Protein AF-A0A2P8EBE3-F1 (afdb_monomer)

Radius of gyration: 26.56 Å; Cα contacts (8 Å, |Δi|>4): 430; chains: 1; bounding box: 45×47×98 Å

Foldseek 3Di:
DDDDPDDPCVVCVPVPDDDDDDDDDDDPDDPDDDQALVNQVVVVVVVDDQAFFDKDKPDADPPDPFEAAAQDWIAIAGPDLSNQPAQQSKDKDKDADVVFQKIKIKIKGWQDKWKDWPQGIDGDGSNLRHDDDDPPDDGPRIGHHNDFCPVPPFATKMKMKIKIWMKMWIDGHPDTDDIGTDDIDMHMDIHHYGYDYDDDDDDD

Secondary structure (DSSP, 8-state):
-PPP---HHHH-TTT------PPPP--SSPPP----HHHHHHHHHTT--PPPP-EEEES--TTSSS-EETTSEEEEEES-GGGGTTTTTEEEEEEEETTTTEEEEEEEEE--EEEEETTEEEEE-HHHHT----TTSPPSS-EE--S-STT-TT-EEEEEEEEEEEEEEEEETTEEEEEEEEEEEEEEEEEEE-EE---PPP--

pLDDT: mean 86.26, std 17.86, range [33.94, 98.56]

Mean predicted aligned error: 10.27 Å

Organism: NCBI:txid648780

Sequence (204 aa):
MEEFLGACQDWYPDACIPKWAGWYEETEGEPPVVIQPEELALAAQAQIKIPNPQVEQNPKLENTANTTLVNVDTGFWVTDPASVGGEDGVHEIRATIPETGVWVEIRAETDGLQIASQAGSTTCTPAEAVTAWSPGSDPACSVQFNRASTHLPGGYPVTVSSAWNTSWRGGVGDTETDSGTLDPITTETTLNIPVAEVQTLVTD

Nearest PDB structures (foldseek):
  6oh1-assembly1_A  TM=3.509E-01  e=1.829E+00  Streptococcus pneumoniae
  1m0t-assembly1_B  TM=2.786E-01  e=7.334E+00  Saccharomyces cerevisiae

Solvent-accessible surface area (backbone atoms only — not comparable to full-atom values): 11793 Å² total; per-residue (Å²): 138,85,79,87,90,75,58,68,64,80,81,40,64,85,78,65,70,88,80,76,95,70,92,71,82,88,68,98,59,83,77,78,87,79,74,51,39,69,60,50,42,57,58,49,55,76,66,65,80,70,51,55,47,45,70,50,67,39,60,54,48,83,100,48,98,56,28,31,46,46,75,36,69,33,12,38,20,40,76,48,42,67,31,31,25,34,63,82,8,49,46,75,50,76,50,70,42,81,94,75,32,29,28,28,40,37,43,32,40,32,74,13,39,36,42,37,38,94,64,48,69,36,70,26,41,14,48,47,25,54,47,71,86,53,94,96,57,83,59,45,52,44,45,48,34,83,59,51,26,85,92,32,98,62,21,47,61,32,40,32,35,27,54,28,51,31,31,38,39,19,18,50,67,96,41,79,75,52,71,51,74,54,80,67,48,75,31,59,34,76,48,58,41,32,28,42,74,86,81,84,85,87,79,133

Structure (mmCIF, N/CA/C/O backbone):
data_AF-A0A2P8EBE3-F1
#
_entry.id   AF-A0A2P8EBE3-F1
#
loop_
_atom_site.group_PDB
_atom_site.id
_atom_site.type_symbol
_atom_site.label_atom_id
_atom_site.label_alt_id
_atom_site.label_comp_id
_atom_site.label_asym_id
_atom_site.label_entity_id
_atom_site.label_seq_id
_atom_site.pdbx_PDB_ins_code
_atom_site.Cartn_x
_atom_site.Cartn_y
_atom_site.Cartn_z
_atom_site.occupancy
_atom_site.B_iso_or_equiv
_atom_site.auth_seq_id
_atom_site.auth_comp_id
_atom_site.auth_asym_id
_atom_site.auth_atom_id
_atom_site.pdbx_PDB_model_num
ATOM 1 N N . MET A 1 1 ? 16.292 -33.067 -30.566 1.00 36.59 1 MET A N 1
ATOM 2 C CA . MET A 1 1 ? 15.483 -33.281 -31.780 1.00 36.59 1 MET A CA 1
ATOM 3 C C . MET A 1 1 ? 14.361 -32.287 -31.646 1.00 36.59 1 MET A C 1
ATOM 5 O O . MET A 1 1 ? 13.446 -32.539 -30.878 1.00 36.59 1 MET A O 1
ATOM 9 N N . GLU A 1 2 ? 14.557 -31.099 -32.201 1.00 33.94 2 GLU A N 1
ATOM 10 C CA . GLU A 1 2 ? 13.572 -30.023 -32.117 1.00 33.94 2 GLU A CA 1
ATOM 11 C C . GLU A 1 2 ? 12.733 -30.059 -33.390 1.00 33.94 2 GLU A C 1
ATOM 13 O O . GLU A 1 2 ? 13.267 -30.229 -34.488 1.00 33.94 2 GLU A O 1
ATOM 18 N N . GLU A 1 3 ? 11.417 -30.016 -33.210 1.00 35.50 3 GLU A N 1
ATOM 19 C CA . GLU A 1 3 ? 10.420 -30.104 -34.269 1.00 35.50 3 GLU A CA 1
ATOM 20 C C . GLU A 1 3 ? 9.954 -28.687 -34.607 1.00 35.50 3 GLU A C 1
ATOM 22 O O . GLU A 1 3 ? 9.547 -27.925 -33.732 1.00 35.50 3 GLU A O 1
ATOM 27 N N . PHE A 1 4 ? 10.072 -28.321 -35.881 1.00 41.22 4 PHE A N 1
ATOM 28 C CA . PHE A 1 4 ? 9.662 -27.024 -36.403 1.00 41.22 4 PHE A CA 1
ATOM 29 C C . PHE A 1 4 ? 8.131 -26.908 -36.367 1.00 41.22 4 PHE A C 1
ATOM 31 O O . PHE A 1 4 ? 7.440 -27.703 -37.001 1.00 41.22 4 PHE A O 1
ATOM 38 N N . LEU A 1 5 ? 7.604 -25.921 -35.632 1.00 40.88 5 LEU A N 1
ATOM 39 C CA . LEU A 1 5 ? 6.162 -25.769 -35.383 1.00 40.88 5 LEU A CA 1
ATOM 40 C C . LEU A 1 5 ? 5.413 -24.897 -36.416 1.00 40.88 5 LEU A C 1
ATOM 42 O O . LEU A 1 5 ? 4.208 -24.707 -36.264 1.00 40.88 5 LEU A O 1
ATOM 46 N N . GLY A 1 6 ? 6.073 -24.429 -37.482 1.00 43.44 6 GLY A N 1
ATOM 47 C CA . GLY A 1 6 ? 5.439 -23.687 -38.586 1.00 43.44 6 GLY A CA 1
ATOM 48 C C . GLY A 1 6 ? 5.939 -22.248 -38.741 1.00 43.44 6 GLY A C 1
ATOM 49 O O . GLY A 1 6 ? 6.695 -21.743 -37.912 1.00 43.44 6 GLY A O 1
ATOM 50 N N . ALA A 1 7 ? 5.546 -21.594 -39.837 1.00 54.16 7 ALA A N 1
ATOM 51 C CA . ALA A 1 7 ? 5.911 -20.207 -40.117 1.00 54.16 7 ALA A CA 1
ATOM 52 C C . ALA A 1 7 ? 4.871 -19.240 -39.526 1.00 54.16 7 ALA A C 1
ATOM 54 O O . ALA A 1 7 ? 3.701 -19.578 -39.398 1.00 54.16 7 ALA A O 1
ATOM 55 N N . CYS A 1 8 ? 5.264 -17.995 -39.230 1.00 52.62 8 CYS A N 1
ATOM 56 C CA . CYS A 1 8 ? 4.363 -16.954 -38.699 1.00 52.62 8 CYS A CA 1
ATOM 57 C C . CYS A 1 8 ? 3.081 -16.766 -39.544 1.00 52.62 8 CYS A C 1
ATOM 59 O O . CYS A 1 8 ? 1.999 -16.495 -39.025 1.00 52.62 8 CYS A O 1
ATOM 61 N N . GLN A 1 9 ? 3.197 -17.011 -40.851 1.00 55.72 9 GLN A N 1
ATOM 62 C CA . GLN A 1 9 ? 2.102 -16.963 -41.814 1.00 55.72 9 GLN A CA 1
ATOM 63 C C . GLN A 1 9 ? 0.994 -17.999 -41.539 1.00 55.72 9 GLN A C 1
ATOM 65 O O . GLN A 1 9 ? -0.150 -17.774 -41.930 1.00 55.72 9 GLN A O 1
ATOM 70 N N . ASP A 1 10 ? 1.313 -19.089 -40.834 1.00 57.34 10 ASP A N 1
ATOM 71 C CA . ASP A 1 10 ? 0.366 -20.140 -40.451 1.00 57.34 10 ASP A CA 1
ATOM 72 C C . ASP A 1 10 ? -0.499 -19.737 -39.246 1.00 57.34 10 ASP A C 1
ATOM 74 O O . ASP A 1 10 ? -1.594 -20.273 -39.066 1.00 57.34 10 ASP A O 1
ATOM 78 N N . TRP A 1 11 ? -0.033 -18.795 -38.417 1.00 52.78 11 TRP A N 1
ATOM 79 C CA . TRP A 1 11 ? -0.720 -18.382 -37.185 1.00 52.78 11 TRP A CA 1
ATOM 80 C C . TRP A 1 11 ? -1.332 -16.981 -37.279 1.00 52.78 11 TRP A C 1
ATOM 82 O O . TRP A 1 11 ? -2.376 -16.741 -36.674 1.00 52.78 11 TRP A O 1
ATOM 92 N N . TYR A 1 12 ? -0.740 -16.079 -38.070 1.00 57.19 12 TYR A N 1
ATOM 93 C CA . TYR A 1 12 ? -1.181 -14.685 -38.192 1.00 57.19 12 TYR A CA 1
ATOM 94 C C . TYR A 1 12 ? -1.135 -14.193 -39.651 1.00 57.19 12 TYR A C 1
ATOM 96 O O . TYR A 1 12 ? -0.281 -13.379 -40.017 1.00 57.19 12 TYR A O 1
ATOM 104 N N . PRO A 1 13 ? -2.068 -14.651 -40.507 1.00 54.25 13 PRO A N 1
ATOM 105 C CA . PRO A 1 13 ? -2.016 -14.409 -41.952 1.00 54.25 13 PRO A CA 1
ATOM 106 C C . PRO A 1 13 ? -2.116 -12.924 -42.340 1.00 54.25 13 PRO A C 1
ATOM 108 O O . PRO A 1 13 ? -1.545 -12.522 -43.353 1.00 54.25 13 PRO A O 1
ATOM 111 N N . ASP A 1 14 ? -2.776 -12.099 -41.521 1.00 51.47 14 ASP A N 1
ATOM 112 C CA . ASP A 1 14 ? -3.068 -10.695 -41.844 1.00 51.47 14 ASP A CA 1
ATOM 113 C C . ASP A 1 14 ? -2.052 -9.695 -41.258 1.00 51.47 14 ASP A C 1
ATOM 115 O O . ASP A 1 14 ? -2.027 -8.529 -41.655 1.00 51.47 14 ASP A O 1
ATOM 119 N N . ALA A 1 15 ? -1.188 -10.139 -40.335 1.00 55.00 15 ALA A N 1
ATOM 120 C CA . ALA A 1 15 ? -0.110 -9.323 -39.764 1.00 55.00 15 ALA A CA 1
ATOM 121 C C . ALA A 1 15 ? 1.186 -9.400 -40.596 1.00 55.00 15 ALA A C 1
ATOM 123 O O . ALA A 1 15 ? 2.045 -8.522 -40.513 1.00 55.00 15 AL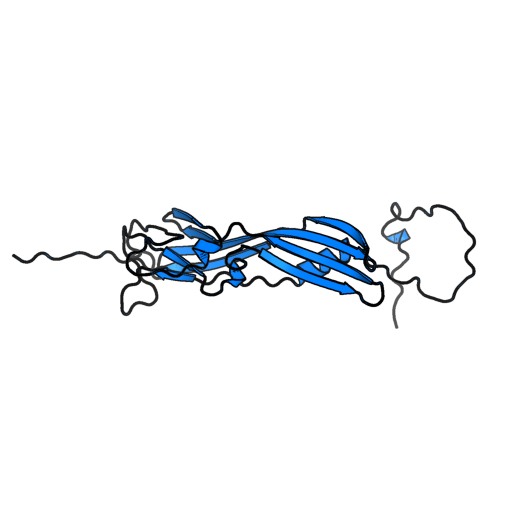A A O 1
ATOM 124 N N . CYS A 1 16 ? 1.315 -10.423 -41.445 1.00 55.31 16 CYS A N 1
ATOM 125 C CA . CYS A 1 16 ? 2.476 -10.655 -42.299 1.00 55.31 16 CYS A CA 1
ATOM 126 C C . CYS A 1 16 ? 2.288 -10.066 -43.706 1.00 55.31 16 CYS A C 1
ATOM 128 O O . CYS A 1 16 ? 2.278 -10.792 -44.699 1.00 55.31 16 CYS A O 1
ATOM 130 N N . ILE A 1 17 ? 2.163 -8.741 -43.821 1.00 50.03 17 ILE A N 1
ATOM 131 C CA . ILE A 1 17 ? 2.268 -8.068 -45.126 1.00 50.03 17 ILE A CA 1
ATOM 132 C C . ILE A 1 17 ? 3.727 -7.637 -45.336 1.00 50.03 17 ILE A C 1
ATOM 134 O O . ILE A 1 17 ? 4.198 -6.755 -44.612 1.00 50.03 17 ILE A O 1
ATOM 138 N N . PRO A 1 18 ? 4.453 -8.161 -46.342 1.00 43.47 18 PRO A N 1
ATOM 139 C CA . PRO A 1 18 ? 5.772 -7.643 -46.668 1.00 43.47 18 PRO A CA 1
ATOM 140 C C . PRO A 1 18 ? 5.606 -6.290 -47.369 1.00 43.47 18 PRO A C 1
ATOM 142 O O . PRO A 1 18 ? 5.146 -6.213 -48.511 1.00 43.47 18 PRO A O 1
ATOM 145 N N . LYS A 1 19 ? 5.978 -5.191 -46.705 1.00 38.34 19 LYS A N 1
ATOM 146 C CA . LYS A 1 19 ? 6.207 -3.925 -47.409 1.00 38.34 19 LYS A CA 1
ATOM 147 C C . LYS A 1 19 ? 7.634 -3.918 -47.964 1.00 38.34 19 LYS A C 1
ATOM 149 O O . LYS A 1 19 ? 8.582 -3.967 -47.198 1.00 38.34 19 LYS A O 1
ATOM 154 N N . TRP A 1 20 ? 7.683 -3.805 -49.297 1.00 38.88 20 TRP A N 1
ATOM 155 C CA . TRP A 1 20 ? 8.790 -3.567 -50.239 1.00 38.88 20 TRP A CA 1
ATOM 156 C C . TRP A 1 20 ? 9.957 -4.578 -50.269 1.00 38.88 20 TRP A C 1
ATOM 158 O O . TRP A 1 20 ? 10.736 -4.725 -49.338 1.00 38.88 20 TRP A O 1
ATOM 168 N N . ALA A 1 21 ? 10.103 -5.239 -51.425 1.00 44.84 21 ALA A N 1
ATOM 169 C CA . ALA A 1 21 ? 11.245 -6.076 -51.774 1.00 44.84 21 ALA A CA 1
ATOM 170 C C . ALA A 1 21 ? 12.482 -5.203 -52.055 1.00 44.84 21 ALA A C 1
ATOM 172 O O . ALA A 1 21 ? 12.665 -4.699 -53.165 1.00 44.84 21 ALA A O 1
ATOM 173 N N . GLY A 1 22 ? 13.318 -5.014 -51.038 1.00 38.38 22 GLY A N 1
ATOM 174 C CA . GLY A 1 22 ? 14.737 -4.719 -51.204 1.00 38.38 22 GLY A CA 1
ATOM 175 C C . GLY A 1 22 ? 15.514 -6.034 -51.191 1.00 38.38 22 GLY A C 1
ATOM 176 O O . GLY A 1 22 ? 15.299 -6.862 -50.312 1.00 38.38 22 GLY A O 1
ATOM 177 N N . TRP A 1 23 ? 16.379 -6.253 -52.179 1.00 36.34 23 TRP A N 1
ATOM 178 C CA . TRP A 1 23 ? 17.281 -7.405 -52.207 1.00 36.34 23 TRP A CA 1
ATOM 179 C C . TRP A 1 23 ? 18.199 -7.353 -50.979 1.00 36.34 23 TRP A C 1
ATOM 181 O O . TRP A 1 23 ? 18.976 -6.407 -50.855 1.00 36.34 23 TRP A O 1
ATOM 191 N N . TYR A 1 24 ? 18.110 -8.337 -50.084 1.00 44.81 24 TYR A N 1
ATOM 192 C CA . TYR A 1 24 ? 19.121 -8.563 -49.055 1.00 44.81 24 TYR A CA 1
ATOM 193 C C . TYR A 1 24 ? 20.014 -9.723 -49.505 1.00 44.81 24 TYR A C 1
ATOM 195 O O . TYR A 1 24 ? 19.520 -10.750 -49.971 1.00 44.81 24 TYR A O 1
ATOM 203 N N . GLU A 1 25 ? 21.331 -9.530 -49.432 1.00 44.66 25 GLU A N 1
ATOM 204 C CA . GLU A 1 25 ? 22.280 -10.640 -49.469 1.00 44.66 25 GLU A CA 1
ATOM 205 C C . GLU A 1 25 ? 21.978 -11.559 -48.281 1.00 44.66 25 GLU A C 1
ATOM 207 O O . GLU A 1 25 ? 21.734 -11.093 -47.169 1.00 44.66 25 GLU A O 1
ATOM 212 N N . GLU A 1 26 ? 21.949 -12.860 -48.545 1.00 44.00 26 GLU A N 1
ATOM 213 C CA . GLU A 1 26 ? 21.687 -13.926 -47.583 1.00 44.00 26 GLU A CA 1
ATOM 214 C C . GLU A 1 26 ? 22.811 -13.948 -46.531 1.00 44.00 26 GLU A C 1
ATOM 216 O O . GLU A 1 26 ? 23.832 -14.613 -46.682 1.00 44.00 26 GLU A O 1
ATOM 221 N N . THR A 1 27 ? 22.670 -13.147 -45.475 1.00 48.69 27 THR A N 1
ATOM 222 C CA . THR A 1 27 ? 23.509 -13.258 -44.282 1.00 48.69 27 THR A CA 1
ATOM 223 C C . THR A 1 27 ? 22.998 -14.437 -43.461 1.00 48.69 27 THR A C 1
ATOM 225 O O . THR A 1 27 ? 21.871 -14.387 -42.972 1.00 48.69 27 THR A O 1
ATOM 228 N N . GLU A 1 28 ? 23.812 -15.487 -43.318 1.00 54.38 28 GLU A N 1
ATOM 229 C CA . GLU A 1 28 ? 23.590 -16.633 -42.419 1.00 54.38 28 GLU A CA 1
ATOM 230 C C . GLU A 1 28 ? 23.505 -16.184 -40.946 1.00 54.38 28 GLU A C 1
ATOM 232 O O . GLU A 1 28 ? 24.455 -16.303 -40.171 1.00 54.38 28 GLU A O 1
ATOM 237 N N . GLY A 1 29 ? 22.361 -15.648 -40.539 1.00 55.88 29 GLY A N 1
ATOM 238 C CA . GLY A 1 29 ? 22.070 -15.320 -39.152 1.00 55.88 29 GLY A CA 1
ATOM 239 C C . GLY A 1 29 ? 20.569 -15.238 -38.935 1.00 55.88 29 GLY A C 1
ATOM 240 O O . GLY A 1 29 ? 19.859 -14.620 -39.726 1.00 55.88 29 GLY A O 1
ATOM 241 N N . GLU A 1 30 ? 20.087 -15.864 -37.862 1.00 54.03 30 GLU A N 1
ATOM 242 C CA . GLU A 1 30 ? 18.754 -15.590 -37.321 1.00 54.03 30 GLU A CA 1
ATOM 243 C C . GLU A 1 30 ? 18.620 -14.062 -37.153 1.00 54.03 30 GLU A C 1
ATOM 245 O O . GLU A 1 30 ?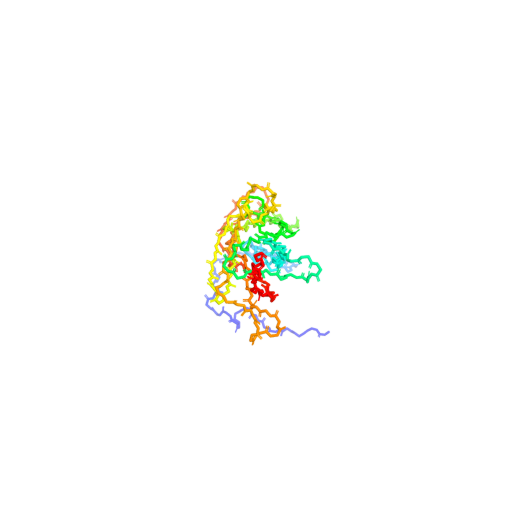 19.527 -13.449 -36.572 1.00 54.03 30 GLU A O 1
ATOM 250 N N . PRO A 1 31 ? 17.565 -13.411 -37.681 1.00 57.16 31 PRO A N 1
ATOM 251 C CA . PRO A 1 31 ? 17.377 -11.985 -37.453 1.00 57.16 31 PRO A CA 1
ATOM 252 C C . PRO A 1 31 ? 17.358 -11.724 -35.938 1.00 57.16 31 PRO A C 1
ATOM 254 O O . PRO A 1 31 ? 16.743 -12.495 -35.197 1.00 57.16 31 PRO A O 1
ATOM 257 N N . PRO A 1 32 ? 18.035 -10.671 -35.447 1.00 61.88 32 PRO A N 1
ATOM 258 C CA . PRO A 1 32 ? 18.076 -10.402 -34.019 1.00 61.88 32 PRO A CA 1
ATOM 259 C C . PRO A 1 32 ? 16.652 -10.189 -33.496 1.00 61.88 32 PRO A C 1
ATOM 261 O O . PRO A 1 32 ? 15.880 -9.424 -34.075 1.00 61.88 32 PRO A O 1
ATOM 264 N N . VAL A 1 33 ? 16.309 -10.858 -32.393 1.00 66.50 33 VAL A N 1
ATOM 265 C CA . VAL A 1 33 ? 15.048 -10.613 -31.688 1.00 66.50 33 VAL A CA 1
ATOM 266 C C . VAL A 1 33 ? 15.103 -9.196 -31.120 1.00 66.50 33 VAL A C 1
ATOM 268 O O . VAL A 1 33 ? 15.916 -8.897 -30.246 1.00 66.50 33 VAL A O 1
ATOM 271 N N . VAL A 1 34 ? 14.257 -8.310 -31.642 1.00 77.44 34 VAL A N 1
ATOM 272 C CA . VAL A 1 34 ? 14.117 -6.934 -31.157 1.00 77.44 34 VAL A CA 1
ATOM 273 C C . VAL A 1 34 ? 12.932 -6.895 -30.205 1.00 77.44 34 VAL A C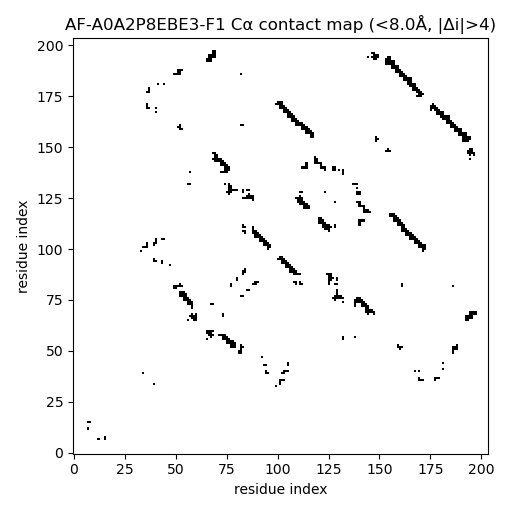 1
ATOM 275 O O . VAL A 1 34 ? 11.793 -6.991 -30.649 1.00 77.44 34 VAL A O 1
ATOM 278 N N . ILE A 1 35 ? 13.213 -6.759 -28.910 1.00 88.19 35 ILE A N 1
ATOM 279 C CA . ILE A 1 35 ? 12.188 -6.539 -27.885 1.00 88.19 35 ILE A CA 1
ATOM 280 C C . ILE A 1 35 ? 11.823 -5.056 -27.901 1.00 88.19 35 ILE A C 1
ATOM 282 O O . ILE A 1 35 ? 12.700 -4.204 -27.734 1.00 88.19 35 ILE A O 1
ATOM 286 N N . GLN A 1 36 ? 10.549 -4.742 -28.112 1.00 92.00 36 GLN A N 1
ATOM 287 C CA . GLN A 1 36 ? 10.069 -3.362 -28.041 1.00 92.00 36 GLN A CA 1
ATOM 288 C C . GLN A 1 36 ? 10.031 -2.880 -26.581 1.00 92.00 36 GLN A C 1
ATOM 290 O O . GLN A 1 36 ? 9.824 -3.692 -25.674 1.00 92.00 36 GLN A O 1
ATOM 295 N N . PRO A 1 37 ? 10.183 -1.569 -26.314 1.00 94.50 37 PRO A N 1
ATOM 296 C CA . PRO A 1 37 ? 10.043 -1.028 -24.964 1.00 94.50 37 PRO A CA 1
ATOM 297 C C . PRO A 1 37 ? 8.737 -1.453 -24.271 1.00 94.50 37 PRO A C 1
ATOM 299 O O . PRO A 1 37 ? 8.780 -1.858 -23.116 1.00 94.50 37 PRO A O 1
ATOM 302 N N . GLU A 1 38 ? 7.603 -1.473 -24.977 1.00 95.69 38 GLU A N 1
ATOM 303 C CA . GLU A 1 38 ? 6.319 -1.924 -24.413 1.00 95.69 38 GLU A CA 1
ATOM 304 C C . GLU A 1 38 ? 6.360 -3.388 -23.939 1.00 95.69 38 GLU A C 1
ATOM 306 O O . GLU A 1 38 ? 5.917 -3.706 -22.834 1.00 95.69 38 GLU A O 1
ATOM 311 N N . GLU A 1 39 ? 6.962 -4.283 -24.726 1.00 95.00 39 GLU A N 1
ATOM 312 C CA . GLU A 1 39 ? 7.121 -5.695 -24.358 1.00 95.00 39 GLU A CA 1
ATOM 313 C C . GLU A 1 39 ? 8.023 -5.853 -23.125 1.00 95.00 39 GLU A C 1
ATOM 315 O O . GLU A 1 39 ? 7.726 -6.644 -22.225 1.00 95.00 39 GLU A O 1
ATOM 320 N N . LEU A 1 40 ? 9.102 -5.063 -23.044 1.00 96.06 40 LEU A N 1
ATOM 321 C CA . LEU A 1 40 ? 9.961 -5.027 -21.862 1.00 96.06 40 LEU A CA 1
ATOM 322 C C . LEU A 1 40 ? 9.219 -4.461 -20.641 1.00 96.06 40 LEU A C 1
ATOM 324 O O . LEU A 1 40 ? 9.427 -4.960 -19.536 1.00 96.06 40 LEU A O 1
ATOM 328 N N . ALA A 1 41 ? 8.348 -3.463 -20.814 1.00 97.44 41 ALA A N 1
ATOM 329 C CA . ALA A 1 41 ? 7.543 -2.894 -19.736 1.00 97.44 41 ALA A CA 1
ATOM 330 C C . ALA A 1 41 ? 6.559 -3.922 -19.163 1.00 97.44 41 ALA A C 1
ATOM 332 O O . ALA A 1 41 ? 6.512 -4.104 -17.948 1.00 97.44 41 ALA A O 1
ATOM 333 N N . LEU A 1 42 ? 5.848 -4.663 -20.016 1.00 96.69 42 LEU A N 1
ATOM 334 C CA . LEU A 1 42 ? 4.958 -5.748 -19.584 1.00 96.69 42 LEU A CA 1
ATOM 335 C C . LEU A 1 42 ? 5.730 -6.847 -18.836 1.00 96.69 42 LEU A C 1
ATOM 337 O O . LEU A 1 42 ? 5.318 -7.290 -17.760 1.00 96.69 42 LEU A O 1
ATOM 341 N N . ALA A 1 43 ? 6.893 -7.250 -19.359 1.00 95.94 43 ALA A N 1
ATOM 342 C CA . ALA A 1 43 ? 7.743 -8.248 -18.712 1.00 95.94 43 ALA A CA 1
ATOM 343 C C . ALA A 1 43 ? 8.289 -7.763 -17.358 1.00 95.94 43 ALA A C 1
ATOM 345 O O . ALA A 1 43 ? 8.303 -8.523 -16.388 1.00 95.94 43 ALA A O 1
ATOM 346 N N . ALA A 1 44 ? 8.717 -6.502 -17.272 1.00 95.75 44 ALA A N 1
ATOM 347 C CA . ALA A 1 44 ? 9.220 -5.900 -16.044 1.00 95.75 44 ALA A CA 1
ATOM 348 C C . ALA A 1 44 ? 8.106 -5.710 -15.003 1.00 95.75 44 ALA A C 1
ATOM 350 O O . ALA A 1 44 ? 8.327 -5.981 -13.822 1.00 95.75 44 ALA A O 1
ATOM 351 N N . GLN A 1 45 ? 6.895 -5.335 -15.427 1.00 95.81 45 GLN A N 1
ATOM 352 C CA . GLN A 1 45 ? 5.736 -5.214 -14.546 1.00 95.81 45 GLN A CA 1
ATOM 353 C C . GLN A 1 45 ? 5.391 -6.541 -13.872 1.00 95.81 45 GLN A C 1
ATOM 355 O O . GLN A 1 45 ? 5.160 -6.572 -12.665 1.00 95.81 45 GLN A O 1
ATOM 360 N N . ALA A 1 46 ? 5.426 -7.646 -14.619 1.00 94.62 46 ALA A N 1
ATOM 361 C CA . ALA A 1 46 ? 5.175 -8.980 -14.076 1.00 94.62 46 ALA A CA 1
ATOM 362 C C . ALA A 1 46 ? 6.175 -9.392 -12.973 1.00 94.62 46 ALA A C 1
ATOM 364 O O . ALA A 1 46 ? 5.925 -10.349 -12.241 1.00 94.62 46 ALA A O 1
ATOM 365 N N . GLN A 1 47 ? 7.305 -8.686 -12.848 1.00 94.38 47 GLN A N 1
ATOM 366 C CA . GLN A 1 47 ? 8.304 -8.897 -11.799 1.00 94.38 47 GLN A CA 1
ATOM 367 C C . GLN A 1 47 ? 8.190 -7.906 -10.631 1.00 94.38 47 GLN A C 1
ATOM 369 O O . GLN A 1 47 ? 8.895 -8.085 -9.633 1.00 94.38 47 GLN A O 1
ATOM 374 N N . ILE A 1 48 ? 7.330 -6.883 -10.714 1.00 93.56 48 ILE A N 1
ATOM 375 C CA . ILE A 1 48 ? 7.107 -5.936 -9.614 1.00 93.56 48 ILE A CA 1
ATOM 376 C C . ILE A 1 48 ? 6.552 -6.690 -8.405 1.00 93.56 48 ILE A C 1
ATOM 378 O O . ILE A 1 48 ? 5.585 -7.446 -8.501 1.00 93.56 48 ILE A O 1
ATOM 382 N N . LYS A 1 49 ? 7.160 -6.455 -7.239 1.00 93.31 49 LYS A N 1
ATOM 383 C CA . LYS A 1 49 ? 6.711 -7.008 -5.960 1.00 93.31 49 LYS A CA 1
ATOM 384 C C . LYS A 1 49 ? 6.381 -5.881 -4.999 1.00 93.31 49 LYS A C 1
ATOM 386 O O . LYS A 1 49 ? 7.270 -5.347 -4.345 1.00 93.31 49 LYS A O 1
ATOM 391 N N . ILE A 1 50 ? 5.095 -5.572 -4.895 1.00 96.06 50 ILE A N 1
ATOM 392 C CA . ILE A 1 50 ? 4.568 -4.697 -3.851 1.00 96.06 50 ILE A CA 1
ATOM 393 C C . ILE A 1 50 ? 4.128 -5.597 -2.691 1.00 96.06 50 ILE A C 1
ATOM 395 O O . ILE A 1 50 ? 3.363 -6.539 -2.921 1.00 96.06 50 ILE A O 1
ATOM 399 N N . PRO A 1 51 ? 4.629 -5.389 -1.462 1.00 97.12 51 PRO A N 1
ATOM 400 C CA . PRO A 1 51 ? 4.219 -6.204 -0.331 1.00 97.12 51 PRO A CA 1
ATOM 401 C C . PRO A 1 51 ? 2.748 -5.944 0.013 1.00 97.12 51 PRO A C 1
ATOM 403 O O . PRO A 1 51 ? 2.253 -4.821 -0.096 1.00 97.12 51 PRO A O 1
ATOM 406 N N . ASN A 1 52 ? 2.044 -6.985 0.463 1.00 98.06 52 ASN A N 1
ATOM 407 C CA . ASN A 1 52 ? 0.700 -6.809 1.007 1.00 98.06 52 ASN A CA 1
ATOM 408 C C . ASN A 1 52 ? 0.762 -5.942 2.269 1.00 98.06 52 ASN A C 1
ATOM 410 O O . ASN A 1 52 ? 1.613 -6.202 3.130 1.00 98.06 52 ASN A O 1
ATOM 414 N N . PRO A 1 53 ? -0.150 -4.970 2.433 1.00 97.50 53 PRO A N 1
ATOM 415 C CA . PRO A 1 53 ? -0.132 -4.093 3.590 1.00 97.50 53 PRO A CA 1
ATOM 416 C C . PRO A 1 53 ? -0.333 -4.907 4.868 1.00 97.50 53 PRO A C 1
ATOM 418 O O . PRO A 1 53 ? -1.284 -5.681 4.994 1.00 97.50 53 PRO A O 1
ATOM 421 N N . GLN A 1 54 ? 0.596 -4.744 5.805 1.00 96.31 54 GLN A N 1
ATOM 422 C CA . GLN A 1 54 ? 0.475 -5.198 7.188 1.00 96.31 54 GLN A CA 1
ATOM 423 C C . GLN A 1 54 ? 0.321 -3.962 8.060 1.00 96.31 54 GLN A C 1
ATOM 425 O O . GLN A 1 54 ? 0.995 -2.963 7.808 1.00 96.31 54 GLN A O 1
ATOM 430 N N . VAL A 1 55 ? -0.554 -4.021 9.061 1.00 96.44 55 VAL A N 1
ATOM 431 C CA . VAL A 1 55 ? -0.897 -2.855 9.881 1.00 96.44 55 VAL A CA 1
ATOM 432 C C . VAL A 1 55 ? -0.738 -3.128 11.366 1.00 96.44 55 VAL A C 1
ATOM 434 O O . VAL A 1 55 ? -0.963 -4.243 11.836 1.00 96.44 55 VAL A O 1
ATOM 437 N N . GLU A 1 56 ? -0.399 -2.076 12.097 1.00 95.50 56 GLU A N 1
ATOM 438 C CA . GLU A 1 56 ? -0.639 -1.974 13.533 1.00 95.50 56 GLU A CA 1
ATOM 439 C C . GLU A 1 56 ? -1.849 -1.075 13.790 1.00 95.50 56 GLU A C 1
ATOM 441 O O . GLU A 1 56 ? -2.348 -0.403 12.882 1.00 95.50 56 GLU A O 1
ATOM 446 N N . GLN A 1 57 ? -2.351 -1.102 15.025 1.00 95.06 57 GLN A N 1
ATOM 447 C CA . GLN A 1 57 ? -3.543 -0.346 15.396 1.00 95.06 57 GLN A CA 1
ATOM 448 C C . GLN A 1 57 ? -3.455 0.290 16.780 1.00 95.06 57 GLN A C 1
ATOM 450 O O . GLN A 1 57 ? -2.775 -0.208 17.682 1.00 95.06 57 GLN A O 1
ATOM 455 N N . ASN A 1 58 ? -4.250 1.339 16.979 1.00 94.50 58 ASN A N 1
ATOM 456 C CA . ASN A 1 58 ? -4.520 1.913 18.291 1.00 94.50 58 ASN A CA 1
ATOM 457 C C . ASN A 1 58 ? -5.959 2.473 18.344 1.00 94.50 58 ASN A C 1
ATOM 459 O O . ASN A 1 58 ? -6.368 3.126 17.385 1.00 94.50 58 ASN A O 1
ATOM 463 N N . PRO A 1 59 ? -6.727 2.260 19.433 1.00 92.88 59 PRO A N 1
ATOM 464 C CA . PRO A 1 59 ? -6.326 1.613 20.677 1.00 92.88 59 PRO A CA 1
ATOM 465 C C . PRO A 1 59 ? -6.227 0.089 20.583 1.00 92.88 59 PRO A C 1
ATOM 467 O O . PRO A 1 59 ? -6.834 -0.573 19.739 1.00 92.88 59 PRO A O 1
ATOM 470 N N . LYS A 1 60 ? -5.451 -0.466 21.511 1.00 91.50 60 LYS A N 1
ATOM 471 C CA . LYS A 1 60 ? -5.320 -1.902 21.737 1.00 91.50 60 LYS A CA 1
ATOM 472 C C . LYS A 1 60 ? -5.348 -2.167 23.236 1.00 91.50 60 LYS A C 1
ATOM 474 O O . LYS A 1 60 ? -4.545 -1.606 23.978 1.00 91.50 60 LYS A O 1
ATOM 479 N N . LEU A 1 61 ? -6.282 -3.001 23.688 1.00 90.31 61 LEU A N 1
ATOM 480 C CA . LEU A 1 61 ? -6.365 -3.398 25.091 1.00 90.31 61 LEU A CA 1
ATOM 481 C C . LEU A 1 61 ? -5.095 -4.146 25.508 1.00 90.31 61 LEU A C 1
ATOM 483 O O . LEU A 1 61 ? -4.643 -5.062 24.811 1.00 90.31 61 LEU A O 1
ATOM 487 N N . GLU A 1 62 ? -4.552 -3.784 26.670 1.00 85.31 62 GLU A N 1
ATOM 488 C CA . GLU A 1 62 ? -3.388 -4.457 27.243 1.00 85.31 62 GLU A CA 1
ATOM 489 C C . GLU A 1 62 ? -3.646 -5.959 27.420 1.00 85.31 62 GLU A C 1
ATOM 491 O O . GLU A 1 62 ? -4.749 -6.387 27.760 1.00 85.31 62 GLU A O 1
ATOM 496 N N . ASN A 1 63 ? -2.606 -6.770 27.209 1.00 82.38 63 ASN A N 1
ATOM 497 C CA . ASN A 1 63 ? -2.664 -8.235 27.295 1.00 82.38 63 ASN A CA 1
ATOM 498 C C . ASN A 1 63 ? -3.649 -8.900 26.311 1.00 82.38 63 ASN A C 1
ATOM 500 O O . ASN A 1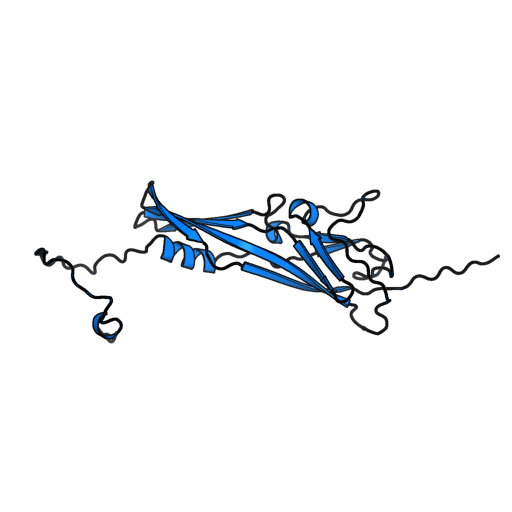 63 ? -4.043 -10.049 26.511 1.00 82.38 63 ASN A O 1
ATOM 504 N N . THR A 1 64 ? -4.018 -8.212 25.226 1.00 81.69 64 THR A N 1
ATOM 505 C CA . THR A 1 64 ? -4.778 -8.785 24.106 1.00 81.69 64 THR A CA 1
ATOM 506 C C . THR A 1 64 ? -3.968 -8.758 22.810 1.00 81.69 64 THR A C 1
ATOM 508 O O . THR A 1 64 ? -3.049 -7.954 22.649 1.00 81.69 64 THR A O 1
ATOM 511 N N . ALA A 1 65 ? -4.297 -9.646 21.867 1.00 74.12 65 ALA A N 1
ATOM 512 C CA . ALA A 1 65 ? -3.575 -9.739 20.598 1.00 74.12 65 ALA A CA 1
ATOM 513 C C . ALA A 1 65 ? -3.770 -8.498 19.710 1.00 74.12 65 ALA A C 1
ATOM 515 O O . ALA A 1 65 ? -2.817 -8.097 19.048 1.00 74.12 65 ALA A O 1
ATOM 516 N N . ASN A 1 66 ? -4.960 -7.882 19.724 1.00 87.94 66 ASN A N 1
ATOM 517 C CA . ASN A 1 66 ? -5.361 -6.726 18.901 1.00 87.94 66 ASN A CA 1
ATOM 518 C C . ASN A 1 66 ? -6.796 -6.241 19.227 1.00 87.94 66 ASN A C 1
ATOM 520 O O . ASN A 1 66 ? -7.519 -5.779 18.346 1.00 87.94 66 ASN A O 1
ATOM 524 N N . THR A 1 67 ? -7.261 -6.387 20.472 1.00 94.31 67 THR A N 1
ATOM 525 C CA . THR A 1 67 ? -8.650 -6.038 20.803 1.00 94.31 67 THR A CA 1
ATOM 526 C C . THR A 1 67 ? -8.817 -4.524 20.915 1.00 94.31 67 THR A C 1
ATOM 528 O O . THR A 1 67 ? -8.119 -3.892 21.707 1.00 94.31 67 THR A O 1
ATOM 531 N N . THR A 1 68 ? -9.767 -3.955 20.172 1.00 94.94 68 THR A N 1
ATOM 532 C CA . THR A 1 68 ? -10.194 -2.549 20.299 1.00 94.94 68 THR A CA 1
ATOM 533 C C . THR A 1 68 ? -11.532 -2.430 21.046 1.00 94.94 68 THR A C 1
ATOM 535 O O . THR A 1 68 ? -12.066 -3.421 21.554 1.00 94.94 68 THR A O 1
ATOM 538 N N . LEU A 1 69 ? -12.069 -1.214 21.155 1.00 94.31 69 LEU A N 1
ATOM 539 C CA . LEU A 1 69 ? -13.255 -0.872 21.932 1.00 94.31 69 LEU A CA 1
ATOM 540 C C . LEU A 1 69 ? -14.436 -0.442 21.059 1.00 94.31 69 LEU A C 1
ATOM 542 O O . LEU A 1 69 ? -14.278 0.197 20.021 1.00 94.31 69 LEU A O 1
ATOM 546 N N . VAL A 1 70 ? -15.643 -0.772 21.519 1.00 95.25 70 VAL A N 1
ATOM 547 C CA . VAL A 1 70 ? -16.891 -0.276 20.925 1.00 95.25 70 VAL A CA 1
ATOM 548 C C . VAL A 1 70 ? -16.954 1.252 21.025 1.00 95.25 70 VAL A C 1
ATOM 550 O O . VAL A 1 70 ? -16.693 1.812 22.086 1.00 95.25 70 VAL A O 1
ATOM 553 N N . ASN A 1 71 ? -17.368 1.908 19.938 1.00 94.06 71 ASN A N 1
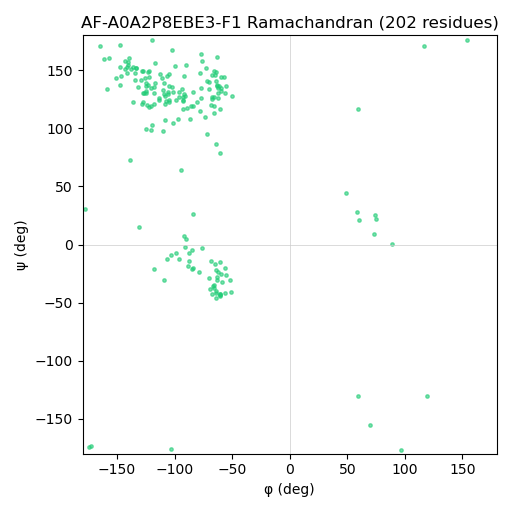ATOM 554 C CA . ASN A 1 71 ? -17.529 3.361 19.810 1.00 94.06 71 ASN A CA 1
ATOM 555 C C . ASN A 1 71 ? -16.243 4.166 20.080 1.00 94.06 71 ASN A C 1
ATOM 557 O O . ASN A 1 71 ? -16.314 5.315 20.513 1.00 94.06 71 ASN A O 1
ATOM 561 N N . VAL A 1 72 ? -15.076 3.568 19.825 1.00 93.12 72 VAL A N 1
ATOM 562 C CA . VAL A 1 72 ? -13.778 4.250 19.860 1.00 93.12 72 VAL A CA 1
ATOM 563 C C . VAL A 1 72 ? -13.122 4.146 18.489 1.00 93.12 72 VAL A C 1
ATOM 565 O O . VAL A 1 72 ? -13.113 3.074 17.876 1.00 93.12 72 VAL A O 1
ATOM 568 N N . ASP A 1 73 ? -12.576 5.260 18.008 1.00 94.00 73 ASP A N 1
ATOM 569 C CA . ASP A 1 73 ? -11.873 5.300 16.730 1.00 94.00 73 ASP A CA 1
ATOM 570 C C . ASP A 1 73 ? -10.603 4.459 16.816 1.00 94.00 73 ASP A C 1
ATOM 572 O O . ASP A 1 73 ? -9.721 4.704 17.639 1.00 94.00 73 ASP A O 1
ATOM 576 N N . THR A 1 74 ? -10.532 3.436 15.968 1.00 94.81 74 THR A N 1
ATOM 577 C CA . THR A 1 74 ? -9.366 2.562 15.846 1.00 94.81 74 THR A CA 1
ATOM 578 C C . THR A 1 74 ? -8.587 2.983 14.617 1.00 94.81 74 THR A C 1
ATOM 580 O O . THR A 1 74 ? -9.039 2.735 13.503 1.00 94.81 74 THR A O 1
ATOM 583 N N . GLY A 1 75 ? -7.459 3.660 14.824 1.00 95.56 75 GLY A N 1
ATOM 584 C CA . GLY A 1 75 ? -6.526 4.035 13.765 1.00 95.56 75 GLY A CA 1
ATOM 585 C C . GLY A 1 75 ? -5.656 2.868 13.345 1.00 95.56 75 GLY A C 1
ATOM 586 O O . GLY A 1 75 ? -5.287 2.044 14.185 1.00 95.56 75 GLY A O 1
ATOM 587 N N . PHE A 1 76 ? -5.303 2.846 12.065 1.00 96.56 76 PHE A N 1
ATOM 588 C CA . PHE A 1 76 ? -4.425 1.849 11.462 1.00 96.56 76 PHE A CA 1
ATOM 589 C C . PHE A 1 76 ? -3.272 2.546 10.741 1.00 96.56 76 PHE A C 1
ATOM 591 O O . PHE A 1 76 ? -3.464 3.589 10.126 1.00 96.56 76 PHE A O 1
ATOM 598 N N . TRP A 1 77 ? -2.079 1.966 10.791 1.00 97.00 77 TRP A N 1
ATOM 599 C CA . TRP A 1 77 ? -0.930 2.426 10.006 1.00 97.00 77 TRP A CA 1
ATOM 600 C C . TRP A 1 77 ? -0.115 1.224 9.552 1.00 97.00 77 TRP A C 1
ATOM 602 O O . TRP A 1 77 ? -0.100 0.187 10.224 1.00 97.00 77 TRP A O 1
ATOM 612 N N . VAL A 1 78 ? 0.555 1.340 8.409 1.00 97.81 78 VAL A N 1
ATOM 613 C CA . VAL A 1 78 ? 1.363 0.248 7.871 1.00 97.81 78 VAL A CA 1
ATOM 614 C C . VAL A 1 78 ? 2.627 0.042 8.698 1.00 97.81 78 VAL A C 1
ATOM 616 O O . VAL A 1 78 ? 3.280 0.991 9.130 1.00 97.81 78 VAL A O 1
ATOM 619 N N . THR A 1 79 ? 3.010 -1.216 8.900 1.00 96.94 79 THR A N 1
ATOM 620 C CA . THR A 1 79 ? 4.301 -1.566 9.515 1.00 96.94 79 THR A CA 1
ATOM 621 C C . THR A 1 79 ? 5.437 -1.600 8.498 1.00 96.94 79 THR A C 1
ATOM 623 O O . THR A 1 79 ? 6.602 -1.510 8.875 1.00 96.94 79 THR A O 1
ATOM 626 N N . ASP A 1 80 ? 5.098 -1.760 7.218 1.00 97.06 80 ASP A N 1
ATOM 627 C CA . ASP A 1 80 ? 6.029 -1.710 6.094 1.00 97.06 80 ASP A CA 1
ATOM 628 C C . ASP A 1 80 ? 5.618 -0.575 5.140 1.00 97.06 80 ASP A C 1
ATOM 630 O O . ASP A 1 80 ? 4.666 -0.745 4.367 1.00 97.06 80 ASP A O 1
ATOM 634 N N . PRO A 1 81 ? 6.320 0.575 5.165 1.00 97.19 81 PRO A N 1
ATOM 635 C CA . PRO A 1 81 ? 6.048 1.699 4.272 1.00 97.19 81 PRO A CA 1
ATOM 636 C C . PRO A 1 81 ? 6.082 1.338 2.783 1.00 97.19 81 PRO A C 1
ATOM 638 O O . PRO A 1 81 ? 5.401 1.982 1.988 1.00 97.19 81 PRO A O 1
ATOM 641 N N . ALA A 1 82 ? 6.820 0.295 2.382 1.00 97.00 82 ALA A N 1
ATOM 642 C CA . ALA A 1 82 ? 6.878 -0.129 0.984 1.00 97.00 82 ALA A CA 1
ATOM 643 C C . ALA A 1 82 ? 5.520 -0.629 0.456 1.00 97.00 82 ALA A C 1
ATOM 645 O O . ALA A 1 82 ? 5.280 -0.574 -0.748 1.00 97.00 82 ALA A O 1
ATOM 646 N N . SER A 1 83 ? 4.607 -1.057 1.338 1.00 97.62 83 SER A N 1
ATOM 647 C CA . SER A 1 83 ? 3.253 -1.491 0.950 1.00 97.62 83 SER A CA 1
ATOM 648 C C . SER A 1 83 ? 2.351 -0.360 0.444 1.00 97.62 83 SER A C 1
ATOM 650 O O . SER A 1 83 ? 1.333 -0.638 -0.187 1.00 97.62 83 SER A O 1
ATOM 652 N N . VAL A 1 84 ? 2.745 0.898 0.677 1.00 98.06 84 VAL A N 1
ATOM 653 C CA . VAL A 1 84 ? 2.057 2.114 0.209 1.00 98.06 84 VAL A CA 1
ATOM 654 C C . VAL A 1 84 ? 3.009 3.105 -0.471 1.00 98.06 84 VAL A C 1
ATOM 656 O O . VAL A 1 84 ? 2.656 4.260 -0.645 1.00 98.06 84 VAL A O 1
ATOM 659 N N . GLY A 1 85 ? 4.222 2.690 -0.850 1.00 97.19 85 GLY A N 1
ATOM 660 C CA . GLY A 1 85 ? 5.154 3.555 -1.595 1.00 97.19 85 GLY A CA 1
ATOM 661 C C . GLY A 1 85 ? 5.813 4.648 -0.757 1.00 97.19 85 GLY A C 1
ATOM 662 O O . GLY A 1 85 ? 6.204 5.684 -1.289 1.00 97.19 85 GLY A O 1
ATOM 663 N N . GLY A 1 86 ? 5.934 4.425 0.553 1.00 97.12 86 GLY A N 1
ATOM 664 C CA . GLY A 1 86 ? 6.447 5.419 1.490 1.00 97.12 86 GLY A CA 1
ATOM 665 C C . GLY A 1 86 ? 5.488 6.594 1.682 1.00 97.12 86 GLY A C 1
ATOM 666 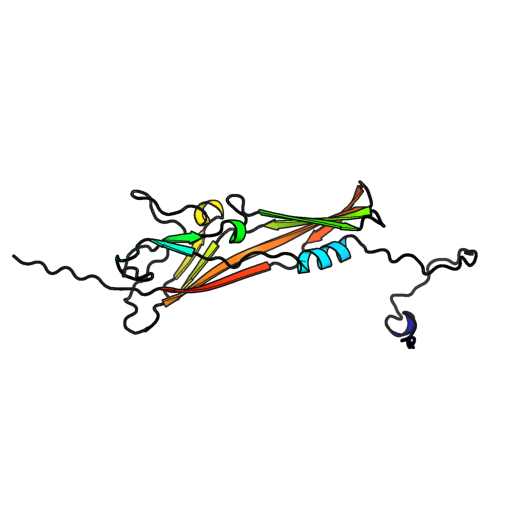O O . GLY A 1 86 ? 4.284 6.465 1.501 1.00 97.12 86 GLY A O 1
ATOM 667 N N . GLU A 1 87 ? 6.033 7.745 2.073 1.00 97.06 87 GLU A N 1
ATOM 668 C CA . GLU A 1 87 ? 5.256 8.975 2.286 1.00 97.06 87 GLU A CA 1
ATOM 669 C C . GLU A 1 87 ? 4.734 9.574 0.968 1.00 97.06 87 GLU A C 1
ATOM 671 O O . GLU A 1 87 ? 3.672 10.193 0.949 1.00 97.06 87 GLU A O 1
ATOM 676 N N . ASP A 1 88 ? 5.452 9.340 -0.134 1.00 97.62 88 ASP A N 1
ATOM 677 C CA . ASP A 1 88 ? 5.151 9.916 -1.447 1.00 97.62 88 ASP A CA 1
ATOM 678 C C . ASP A 1 88 ? 4.159 9.081 -2.271 1.00 97.62 88 ASP A C 1
ATOM 680 O O . ASP A 1 88 ? 3.637 9.570 -3.271 1.00 97.62 88 ASP A O 1
ATOM 684 N N . GLY A 1 89 ? 3.899 7.825 -1.891 1.00 98.06 89 GLY A N 1
ATOM 685 C CA . GLY A 1 89 ? 2.983 6.957 -2.635 1.00 98.06 89 GLY A CA 1
ATOM 686 C C . GLY A 1 89 ? 3.544 6.411 -3.945 1.00 98.06 89 GLY A C 1
ATOM 687 O O . GLY A 1 89 ? 2.766 6.064 -4.830 1.00 98.06 89 GLY A O 1
ATOM 688 N N . VAL A 1 90 ? 4.870 6.353 -4.107 1.00 97.88 90 VAL A N 1
ATOM 689 C CA . VAL A 1 90 ? 5.512 6.030 -5.392 1.00 97.88 90 VAL A CA 1
ATOM 690 C C . VAL A 1 90 ? 6.440 4.823 -5.272 1.00 97.88 90 VAL A C 1
ATOM 692 O O . VAL A 1 90 ? 7.253 4.723 -4.355 1.00 97.88 90 VAL A O 1
ATOM 695 N N . HIS A 1 91 ? 6.376 3.929 -6.258 1.00 96.69 91 HIS A N 1
ATOM 696 C CA . HIS A 1 91 ? 7.366 2.883 -6.481 1.00 96.69 91 HIS A CA 1
ATOM 697 C C . HIS A 1 91 ? 7.850 2.927 -7.932 1.00 96.69 91 HIS A C 1
ATOM 699 O O . HIS A 1 91 ? 7.069 2.777 -8.869 1.00 96.69 91 HIS A O 1
ATOM 705 N N . GLU A 1 92 ? 9.161 3.084 -8.121 1.00 95.88 92 GLU A N 1
ATOM 706 C CA . GLU A 1 92 ? 9.786 3.070 -9.447 1.00 95.88 92 GLU A CA 1
ATOM 707 C C . GLU A 1 92 ? 10.652 1.822 -9.634 1.00 95.88 92 GLU A C 1
ATOM 709 O O . GLU A 1 92 ? 11.306 1.361 -8.694 1.00 95.88 92 GLU A O 1
ATOM 714 N N . ILE A 1 93 ? 10.658 1.270 -10.846 1.00 95.81 93 ILE A N 1
ATOM 715 C CA . ILE A 1 93 ? 11.588 0.218 -11.261 1.00 95.81 93 ILE A CA 1
ATOM 716 C C . ILE A 1 93 ? 12.182 0.551 -12.626 1.00 95.81 93 ILE A C 1
ATOM 718 O O . ILE A 1 93 ? 11.547 1.198 -13.456 1.00 95.81 93 ILE A O 1
ATOM 722 N N . ARG A 1 94 ? 13.396 0.061 -12.881 1.00 96.38 94 ARG A N 1
ATOM 723 C CA . ARG A 1 94 ? 14.063 0.186 -14.178 1.00 96.38 94 ARG A CA 1
ATOM 724 C C . ARG A 1 94 ? 14.461 -1.188 -14.692 1.00 96.38 94 ARG A C 1
ATOM 726 O O . ARG A 1 94 ? 15.076 -1.961 -13.960 1.00 96.38 94 ARG A O 1
ATOM 733 N N . ALA A 1 95 ? 14.146 -1.463 -15.952 1.00 96.00 95 ALA A N 1
ATOM 734 C CA . ALA A 1 95 ? 14.596 -2.654 -16.662 1.00 96.00 95 ALA A CA 1
ATOM 735 C C . ALA A 1 95 ? 15.363 -2.254 -17.924 1.00 96.00 95 ALA A C 1
ATOM 737 O O . ALA A 1 95 ? 15.146 -1.191 -18.509 1.00 96.00 95 ALA A O 1
ATOM 738 N N . THR A 1 96 ? 16.333 -3.071 -18.319 1.00 94.94 96 THR A N 1
ATOM 739 C CA . THR A 1 96 ? 17.204 -2.796 -19.466 1.00 94.94 96 THR A CA 1
ATOM 740 C C . THR A 1 96 ? 17.653 -4.110 -20.087 1.00 94.94 96 THR A C 1
ATOM 742 O O . THR A 1 96 ? 17.922 -5.068 -19.365 1.00 94.94 96 THR A O 1
ATOM 745 N N . ILE A 1 97 ? 17.758 -4.129 -21.413 1.00 92.69 97 ILE A N 1
ATOM 746 C CA . ILE A 1 97 ? 18.373 -5.194 -22.204 1.00 92.69 97 ILE A CA 1
ATOM 747 C C . ILE A 1 97 ? 19.677 -4.619 -22.774 1.00 92.69 97 ILE A C 1
ATOM 749 O O . ILE A 1 97 ? 19.639 -3.870 -23.755 1.00 92.69 97 ILE A O 1
ATOM 753 N N . PRO A 1 98 ? 20.835 -4.886 -22.144 1.00 89.31 98 PRO A N 1
ATOM 754 C CA . PRO A 1 98 ? 22.101 -4.262 -22.525 1.00 89.31 98 PRO A CA 1
ATOM 755 C C . PRO A 1 98 ? 22.524 -4.527 -23.974 1.00 89.31 98 PRO A C 1
ATOM 757 O O . PRO A 1 98 ? 23.144 -3.667 -24.592 1.00 89.31 98 PRO A O 1
ATOM 760 N N . GLU A 1 99 ? 22.188 -5.694 -24.521 1.00 86.31 99 GLU A N 1
ATOM 761 C CA . GLU A 1 99 ? 22.586 -6.136 -25.861 1.00 86.31 99 GLU A CA 1
ATOM 762 C C . GLU A 1 99 ? 21.961 -5.281 -26.968 1.00 86.31 99 GLU A C 1
ATOM 764 O O . GLU A 1 99 ? 22.591 -5.040 -27.997 1.00 86.31 99 GLU A O 1
ATOM 769 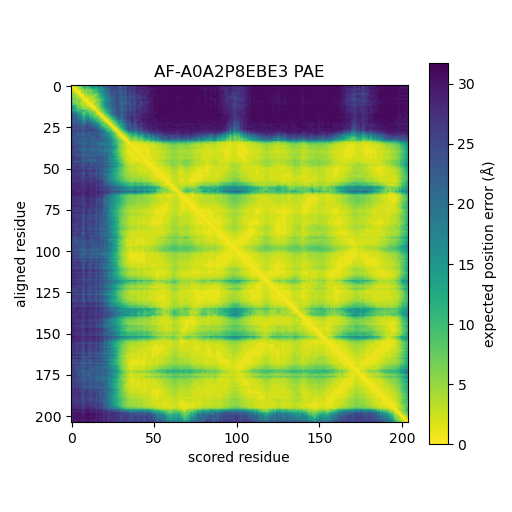N N . THR A 1 100 ? 20.729 -4.815 -26.755 1.00 85.19 100 THR A N 1
ATOM 770 C CA . THR A 1 100 ? 19.967 -4.001 -27.714 1.00 85.19 100 THR A CA 1
ATOM 771 C C . THR A 1 100 ? 19.876 -2.534 -27.301 1.00 85.19 100 THR A C 1
ATOM 773 O O . THR A 1 100 ? 19.477 -1.693 -28.103 1.00 85.19 100 THR A O 1
ATOM 776 N N . GLY A 1 101 ? 20.242 -2.209 -26.058 1.00 89.81 101 GLY A N 1
ATOM 777 C CA . GLY A 1 101 ? 20.111 -0.873 -25.482 1.00 89.81 101 GLY A CA 1
ATOM 778 C C . GLY A 1 101 ? 18.671 -0.485 -25.141 1.00 89.81 101 GLY A C 1
ATOM 779 O O . GLY A 1 101 ? 18.431 0.679 -24.827 1.00 89.81 101 GLY A O 1
ATOM 780 N N . VAL A 1 102 ? 17.716 -1.418 -25.212 1.00 94.31 102 VAL A N 1
ATOM 781 C CA . VAL A 1 102 ? 16.311 -1.170 -24.861 1.00 94.31 102 VAL A CA 1
ATOM 782 C C . VAL A 1 102 ? 16.200 -0.989 -23.350 1.00 94.31 102 VAL A C 1
ATOM 784 O O . VAL A 1 102 ? 16.754 -1.777 -22.583 1.00 94.31 102 VAL A O 1
ATOM 787 N N . TRP A 1 103 ? 15.473 0.027 -22.905 1.00 96.38 103 TRP A N 1
ATOM 788 C CA . TRP A 1 103 ? 15.233 0.291 -21.490 1.00 96.38 103 TRP A CA 1
ATOM 789 C C . TRP A 1 103 ? 13.802 0.753 -21.245 1.00 96.38 103 TRP A C 1
ATOM 791 O O . TRP A 1 103 ? 13.160 1.326 -22.124 1.00 96.38 103 TRP A O 1
ATOM 801 N N . VAL A 1 104 ? 13.327 0.525 -20.023 1.00 98.44 104 VAL A N 1
ATOM 802 C CA . VAL A 1 104 ? 12.055 1.047 -19.519 1.00 98.44 104 VAL A CA 1
ATOM 803 C C . VAL A 1 104 ? 12.191 1.461 -18.062 1.00 98.44 104 VAL A C 1
ATOM 805 O O . VAL A 1 104 ? 12.934 0.850 -17.288 1.00 98.44 104 VAL A O 1
ATOM 808 N N . GLU A 1 105 ? 11.439 2.481 -17.686 1.00 98.38 105 GLU A N 1
ATOM 809 C CA . GLU A 1 105 ? 11.212 2.909 -16.313 1.00 98.38 105 GLU A CA 1
ATOM 810 C C . GLU A 1 105 ? 9.712 2.828 -16.047 1.00 98.38 105 GLU A C 1
ATOM 812 O O . GLU A 1 105 ? 8.922 3.474 -16.736 1.00 98.38 105 GLU A O 1
ATOM 817 N N . ILE A 1 106 ? 9.322 2.005 -15.075 1.00 98.44 106 ILE A N 1
ATOM 818 C CA . ILE A 1 106 ? 7.930 1.856 -14.645 1.00 98.44 106 ILE A CA 1
ATOM 819 C C . ILE A 1 106 ? 7.754 2.632 -13.352 1.00 98.44 106 ILE A C 1
ATOM 821 O O . ILE A 1 106 ? 8.579 2.534 -12.442 1.00 98.44 106 ILE A O 1
ATOM 825 N N . ARG A 1 107 ? 6.653 3.368 -13.274 1.00 98.19 107 ARG A N 1
ATOM 826 C CA . ARG A 1 107 ? 6.235 4.161 -12.129 1.00 98.19 107 ARG A CA 1
ATOM 827 C C . ARG A 1 107 ? 4.850 3.700 -11.691 1.00 98.19 107 ARG A C 1
ATOM 829 O O . ARG A 1 107 ? 3.896 3.768 -12.466 1.00 98.19 107 ARG A O 1
ATOM 836 N N . ALA A 1 108 ? 4.765 3.207 -10.462 1.00 98.25 108 ALA A N 1
ATOM 837 C CA . ALA A 1 108 ? 3.528 2.838 -9.794 1.00 98.25 108 ALA A CA 1
ATOM 838 C C . ALA A 1 108 ? 3.198 3.891 -8.730 1.00 98.25 108 ALA A C 1
ATOM 840 O O . ALA A 1 108 ? 4.056 4.223 -7.912 1.00 98.25 108 ALA A O 1
ATOM 841 N N . GLU A 1 109 ? 1.969 4.397 -8.739 1.00 98.56 109 GLU A N 1
ATOM 842 C CA . GLU A 1 109 ? 1.483 5.431 -7.820 1.00 98.56 109 GLU A CA 1
ATOM 843 C C . GLU A 1 109 ? 0.229 4.949 -7.091 1.00 98.56 109 GLU A C 1
ATOM 845 O O . GLU A 1 109 ? -0.665 4.372 -7.714 1.00 98.56 109 GLU A O 1
ATOM 850 N N . THR A 1 110 ? 0.156 5.190 -5.784 1.00 98.56 110 THR A N 1
ATOM 851 C CA . THR A 1 110 ? -0.993 4.846 -4.939 1.00 98.56 110 THR A CA 1
ATOM 852 C C . THR A 1 110 ? -1.556 6.076 -4.239 1.00 98.56 110 THR A C 1
ATOM 854 O O . THR A 1 110 ? -0.814 6.945 -3.786 1.00 98.56 110 THR A O 1
ATOM 857 N N . ASP A 1 111 ? -2.880 6.111 -4.088 1.00 97.62 111 ASP A N 1
ATOM 858 C CA . ASP A 1 111 ? -3.570 7.117 -3.270 1.00 97.62 111 ASP A CA 1
ATOM 859 C C . ASP A 1 111 ? -3.439 6.830 -1.759 1.00 97.62 111 ASP A C 1
ATOM 861 O O . ASP A 1 111 ? -3.901 7.619 -0.933 1.00 97.62 111 ASP A O 1
ATOM 865 N N . GLY A 1 112 ? -2.801 5.712 -1.391 1.00 97.06 112 GLY A N 1
ATOM 866 C CA . GLY A 1 112 ? -2.474 5.338 -0.020 1.00 97.06 112 GLY A CA 1
ATOM 867 C C . GLY A 1 112 ? -3.121 4.026 0.411 1.00 97.06 112 GLY A C 1
ATOM 868 O O . GLY A 1 112 ? -2.988 2.991 -0.254 1.00 97.06 112 GLY A O 1
ATOM 869 N N . LEU A 1 113 ? -3.767 4.049 1.575 1.00 98.06 113 LEU A N 1
ATOM 870 C CA . LEU A 1 113 ? -4.297 2.865 2.243 1.00 98.06 113 LEU A CA 1
ATOM 871 C C . LEU A 1 113 ? -5.814 2.959 2.375 1.00 98.06 113 LEU A C 1
ATOM 873 O O . LEU A 1 113 ? -6.352 3.947 2.876 1.00 98.06 113 LEU A O 1
ATOM 877 N N . GLN A 1 114 ? -6.505 1.898 1.978 1.00 97.88 114 GLN A N 1
ATOM 878 C CA . GLN A 1 114 ? -7.931 1.728 2.210 1.00 97.88 114 GLN A CA 1
ATOM 879 C C . GLN A 1 114 ? -8.151 0.687 3.308 1.00 97.88 114 GLN A C 1
ATOM 881 O O . GLN A 1 114 ? -7.608 -0.416 3.258 1.00 97.88 114 GLN A O 1
ATOM 886 N N . ILE A 1 115 ? -8.987 1.035 4.282 1.00 97.44 115 ILE A N 1
ATOM 887 C CA . ILE A 1 115 ? -9.450 0.144 5.344 1.00 97.44 115 ILE A CA 1
ATOM 888 C C . ILE A 1 115 ? -10.943 -0.077 5.141 1.00 97.44 115 ILE A C 1
ATOM 890 O O . ILE A 1 115 ? -11.715 0.879 5.076 1.00 97.44 115 ILE A O 1
ATOM 894 N N . ALA A 1 116 ? -11.375 -1.329 5.066 1.00 96.75 116 ALA A N 1
ATOM 895 C CA . ALA A 1 116 ? -12.774 -1.690 4.903 1.00 96.75 116 ALA A CA 1
ATOM 896 C C . ALA A 1 116 ? -13.182 -2.764 5.909 1.00 96.75 116 ALA A C 1
ATOM 898 O O . ALA A 1 116 ? -12.493 -3.756 6.118 1.00 96.75 116 ALA A O 1
ATOM 899 N N . SER A 1 117 ? -14.340 -2.580 6.526 1.00 93.88 117 SER A N 1
ATOM 900 C CA . SER A 1 117 ? -14.953 -3.552 7.422 1.00 93.88 117 SER A CA 1
ATOM 901 C C . SER A 1 117 ? -16.471 -3.460 7.315 1.00 93.88 117 SER A C 1
ATOM 903 O O . SER A 1 117 ? -17.021 -2.516 6.748 1.00 93.88 117 SER A O 1
ATOM 905 N N . GLN A 1 118 ? -17.180 -4.392 7.946 1.00 90.00 118 GLN A N 1
ATOM 906 C CA . GLN A 1 118 ? -18.636 -4.283 8.072 1.00 90.00 118 GLN A CA 1
ATOM 907 C C . GLN A 1 118 ? -19.110 -3.088 8.922 1.00 90.00 118 GLN A C 1
ATOM 909 O O . GLN A 1 118 ? -20.290 -2.747 8.875 1.00 90.00 118 GLN A O 1
ATOM 914 N N . ALA A 1 119 ? -18.231 -2.483 9.728 1.00 85.69 119 ALA A N 1
ATOM 915 C CA . ALA A 1 119 ? -18.560 -1.308 10.532 1.00 85.69 119 ALA A CA 1
ATOM 916 C C . ALA A 1 119 ? -18.426 0.003 9.740 1.00 85.69 119 ALA A C 1
ATOM 918 O O . ALA A 1 119 ? -19.026 1.008 10.112 1.00 85.69 119 ALA A O 1
ATOM 919 N N . GLY A 1 120 ? -17.675 -0.017 8.638 1.00 88.56 120 GLY A N 1
ATOM 920 C CA . GLY A 1 120 ? -17.394 1.146 7.808 1.00 88.56 120 GLY A CA 1
ATOM 921 C C . GLY A 1 120 ? -16.077 0.996 7.054 1.00 88.56 120 GLY A C 1
ATOM 922 O O . GLY A 1 120 ? -15.338 0.025 7.245 1.00 88.56 120 GLY A O 1
ATOM 923 N N . SER A 1 121 ? -15.792 1.980 6.207 1.00 93.88 121 SER A N 1
ATOM 924 C CA . SER A 1 121 ? -14.554 2.073 5.440 1.00 93.88 121 SER A CA 1
ATOM 925 C C . SER A 1 121 ? -13.968 3.476 5.507 1.00 93.88 121 SER A C 1
ATOM 927 O O . SER A 1 121 ? -14.710 4.453 5.609 1.00 93.88 121 SER A O 1
ATOM 929 N N . THR A 1 122 ? -12.653 3.567 5.383 1.00 95.88 122 THR A N 1
ATOM 930 C CA . THR A 1 122 ? -11.911 4.823 5.299 1.00 95.88 122 THR A CA 1
ATOM 931 C C . THR A 1 122 ? -10.745 4.676 4.328 1.00 95.88 122 THR A C 1
ATOM 933 O O . THR A 1 122 ? -10.283 3.562 4.067 1.00 95.88 122 THR A O 1
ATOM 936 N N . THR A 1 123 ? -10.271 5.801 3.811 1.00 96.31 123 THR A N 1
ATOM 937 C CA . THR A 1 123 ? -9.070 5.888 2.983 1.00 96.31 123 THR A CA 1
ATOM 938 C C . THR A 1 123 ? -8.188 6.977 3.563 1.00 96.31 123 THR A C 1
ATOM 940 O O . THR A 1 123 ? -8.693 8.005 4.015 1.00 96.31 123 THR A O 1
ATOM 943 N N . CYS A 1 124 ? -6.884 6.755 3.547 1.00 96.06 124 CYS A N 1
ATOM 944 C CA . CYS A 1 124 ? -5.902 7.734 3.974 1.00 96.06 124 CYS A CA 1
ATOM 945 C C . CYS A 1 124 ? -4.733 7.781 2.996 1.00 96.06 124 CYS A C 1
ATOM 947 O O . CYS A 1 124 ? -4.430 6.796 2.319 1.00 96.06 124 CYS A O 1
ATOM 949 N N . THR A 1 125 ? -4.103 8.948 2.934 1.00 98.12 125 THR A N 1
ATOM 950 C CA . THR A 1 125 ? -2.952 9.221 2.071 1.00 98.12 125 THR A CA 1
ATOM 951 C C . THR A 1 125 ? -1.750 8.349 2.453 1.00 98.12 125 THR A C 1
ATOM 953 O O . THR A 1 125 ? -1.689 7.856 3.584 1.00 98.12 125 THR A O 1
ATOM 956 N N . PRO A 1 126 ? -0.752 8.173 1.567 1.00 98.25 126 PRO A N 1
ATOM 957 C CA . PRO A 1 126 ? 0.460 7.426 1.904 1.00 98.25 126 PRO A CA 1
ATOM 958 C C . PRO A 1 126 ? 1.170 7.990 3.149 1.00 98.25 126 PRO A C 1
ATOM 960 O O . PRO A 1 126 ? 1.539 7.233 4.046 1.00 98.25 126 PRO A O 1
ATOM 963 N N . ALA A 1 127 ? 1.254 9.320 3.272 1.00 97.62 127 ALA A N 1
ATOM 964 C CA . ALA A 1 127 ? 1.83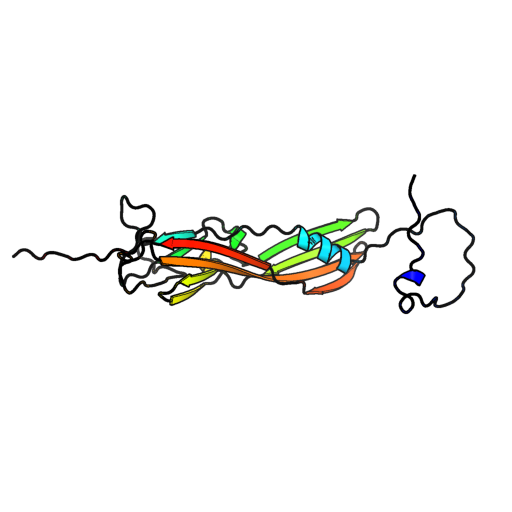0 10.007 4.430 1.00 97.62 127 ALA A CA 1
ATOM 965 C C . ALA A 1 127 ? 1.103 9.706 5.754 1.00 97.62 127 ALA A C 1
ATOM 967 O O . ALA A 1 127 ? 1.732 9.451 6.785 1.00 97.62 127 ALA A O 1
ATOM 968 N N . GLU A 1 128 ? -0.229 9.685 5.738 1.00 97.12 128 GLU A N 1
ATOM 969 C CA . GLU A 1 128 ? -1.026 9.279 6.899 1.00 97.12 128 GLU A CA 1
ATOM 970 C C . GLU A 1 128 ? -0.840 7.790 7.208 1.00 97.12 128 GLU A C 1
ATOM 972 O O . GLU A 1 128 ? -0.648 7.421 8.365 1.00 97.12 128 GLU A O 1
ATOM 977 N N . ALA A 1 129 ? -0.836 6.942 6.177 1.00 97.62 129 ALA A N 1
ATOM 978 C CA . ALA A 1 129 ? -0.734 5.495 6.313 1.00 97.62 129 ALA A CA 1
ATOM 979 C C . ALA A 1 129 ? 0.590 5.036 6.937 1.00 97.62 129 ALA A C 1
ATOM 981 O O . ALA A 1 129 ? 0.602 4.015 7.620 1.00 97.62 129 ALA A O 1
ATOM 982 N N . VAL A 1 130 ? 1.696 5.762 6.735 1.00 97.44 130 VAL A N 1
ATOM 983 C CA . VAL A 1 130 ? 3.001 5.446 7.352 1.00 97.44 130 VAL A CA 1
ATOM 984 C C . VAL A 1 130 ? 3.184 6.066 8.741 1.00 97.44 130 VAL A C 1
ATOM 986 O O . VAL A 1 130 ? 4.162 5.766 9.430 1.00 97.44 130 VAL A O 1
ATOM 989 N N . THR A 1 131 ? 2.261 6.927 9.178 1.00 96.38 131 THR A N 1
ATOM 990 C CA . THR A 1 131 ? 2.377 7.646 10.448 1.00 96.38 131 THR A CA 1
ATOM 991 C C . THR A 1 131 ? 1.814 6.815 11.596 1.00 96.38 131 THR A C 1
ATOM 993 O O . THR A 1 131 ? 0.604 6.661 11.755 1.00 96.38 131 THR A O 1
ATOM 996 N N . ALA A 1 132 ? 2.707 6.311 12.448 1.00 95.06 132 ALA A N 1
ATOM 997 C CA . ALA A 1 132 ? 2.315 5.598 13.657 1.00 95.06 132 ALA A CA 1
ATOM 998 C C . ALA A 1 132 ? 1.581 6.509 14.654 1.00 95.06 132 ALA A C 1
ATOM 1000 O O . ALA A 1 132 ? 1.908 7.689 14.812 1.00 95.06 132 ALA A O 1
ATOM 1001 N N . TRP A 1 133 ? 0.621 5.936 15.385 1.00 94.44 133 TRP A N 1
ATOM 1002 C CA . TRP A 1 133 ? -0.092 6.667 16.429 1.00 94.44 133 TRP A CA 1
ATOM 1003 C C . TRP A 1 133 ? 0.857 7.192 17.521 1.00 94.44 133 TRP A C 1
ATOM 1005 O O . TRP A 1 133 ? 1.807 6.520 17.928 1.00 94.44 133 TRP A O 1
ATOM 1015 N N . SER A 1 134 ? 0.550 8.380 18.049 1.00 93.19 134 SER A N 1
ATOM 1016 C CA . SER A 1 134 ? 1.241 8.978 19.193 1.00 93.19 134 SER A CA 1
ATOM 1017 C C . SER A 1 134 ? 0.251 9.559 20.214 1.00 93.19 134 SER A C 1
ATOM 1019 O O . SER A 1 134 ? -0.812 10.054 19.827 1.00 93.19 134 SER A O 1
ATOM 1021 N N . PRO A 1 135 ? 0.574 9.539 21.525 1.00 91.69 135 PRO A N 1
ATOM 1022 C CA . PRO A 1 135 ? -0.273 10.150 22.545 1.00 91.69 135 PRO A CA 1
ATOM 1023 C C . PRO A 1 135 ? -0.535 11.635 22.272 1.00 91.69 135 PRO A C 1
ATOM 1025 O O . PRO A 1 135 ? 0.402 12.407 22.080 1.00 91.69 135 PRO A O 1
ATOM 1028 N N . GLY A 1 136 ? -1.806 12.040 22.317 1.00 86.06 136 GLY A N 1
ATOM 1029 C CA . GLY A 1 136 ? -2.228 13.422 22.060 1.00 86.06 136 GLY A CA 1
ATOM 1030 C C . GLY A 1 136 ? -2.521 13.741 20.591 1.00 86.06 136 GLY A C 1
ATOM 1031 O O . GLY A 1 136 ? -2.912 14.870 20.307 1.00 86.06 136 GLY A O 1
ATOM 1032 N N . SER A 1 137 ? -2.374 12.762 19.695 1.00 85.62 137 SER A N 1
ATOM 1033 C CA . SER A 1 137 ? -2.746 12.867 18.283 1.00 85.62 137 SER A CA 1
ATOM 1034 C C . SER A 1 137 ? -4.011 12.062 17.992 1.00 85.62 137 SER A C 1
ATOM 1036 O O . SER A 1 137 ? -4.213 10.978 18.556 1.00 85.62 137 SER A O 1
ATOM 1038 N N . ASP A 1 138 ? -4.836 12.574 17.081 1.00 84.44 138 ASP A N 1
ATOM 1039 C CA . ASP A 1 138 ? -5.981 11.833 16.561 1.00 84.44 138 ASP A CA 1
ATOM 1040 C C . ASP A 1 138 ? -5.498 10.679 15.661 1.00 84.44 138 ASP A C 1
ATOM 1042 O O . ASP A 1 138 ? -4.526 10.839 14.914 1.00 84.44 138 ASP A O 1
ATOM 1046 N N . PRO A 1 139 ? -6.127 9.493 15.732 1.00 82.62 139 PRO A N 1
ATOM 1047 C CA . PRO A 1 139 ? -5.768 8.368 14.878 1.00 82.62 139 PRO A CA 1
ATOM 1048 C C . PRO A 1 139 ? -6.110 8.647 13.405 1.00 82.62 139 PRO A C 1
ATOM 1050 O O . PRO A 1 139 ? -7.266 8.910 13.072 1.00 82.62 139 PRO A O 1
ATOM 1053 N N . ALA A 1 140 ? -5.122 8.517 12.516 1.00 86.19 140 ALA A N 1
ATOM 1054 C CA . ALA A 1 140 ? -5.339 8.486 11.070 1.00 86.19 140 ALA A CA 1
ATOM 1055 C C . ALA A 1 140 ? -5.874 7.114 10.612 1.00 86.19 140 ALA A C 1
ATOM 1057 O O . ALA A 1 140 ? -5.815 6.131 11.357 1.00 86.19 140 ALA A O 1
ATOM 1058 N N . CYS A 1 141 ? -6.419 7.058 9.390 1.00 93.94 141 CYS A N 1
ATOM 1059 C CA . CYS A 1 141 ? -6.961 5.835 8.781 1.00 93.94 141 CYS A CA 1
ATOM 1060 C C . CYS A 1 141 ? -7.918 5.071 9.722 1.00 93.94 141 CYS A C 1
ATOM 1062 O O . CYS A 1 141 ? -7.800 3.857 9.886 1.00 93.94 141 CYS A O 1
ATOM 1064 N N . SER A 1 142 ? -8.832 5.774 10.399 1.00 94.19 142 SER A N 1
ATOM 1065 C CA . SER A 1 142 ? -9.605 5.197 11.499 1.00 94.19 142 SER A CA 1
ATOM 1066 C C . SER A 1 142 ? -10.948 4.581 11.094 1.00 94.19 142 SER A C 1
ATOM 1068 O O . SER A 1 142 ? -11.658 5.062 10.210 1.00 94.19 142 SER A O 1
ATOM 1070 N N . VAL A 1 143 ? -11.316 3.500 11.785 1.00 94.88 143 VAL A N 1
ATOM 1071 C CA . VAL A 1 143 ? -12.641 2.870 11.715 1.00 94.88 143 VAL A CA 1
ATOM 1072 C C . VAL A 1 143 ? -13.222 2.771 13.121 1.00 94.88 143 VAL A C 1
ATOM 1074 O O . VAL A 1 143 ? -12.524 2.416 14.072 1.00 94.88 143 VAL A O 1
ATOM 1077 N N . GLN A 1 144 ? -14.519 3.049 13.249 1.00 94.88 144 GLN A N 1
ATOM 1078 C CA . GLN A 1 144 ? -15.248 2.923 14.505 1.00 94.88 144 GLN A CA 1
ATOM 1079 C C . GLN A 1 144 ? -16.189 1.718 14.469 1.00 94.88 144 GLN A C 1
ATOM 1081 O O . GLN A 1 144 ? -17.078 1.626 13.623 1.00 94.88 144 GLN A O 1
ATOM 1086 N N . PHE A 1 145 ? -16.031 0.803 15.425 1.00 94.94 145 PHE A N 1
ATOM 1087 C CA . PHE A 1 145 ? -16.904 -0.361 15.570 1.00 94.94 145 PHE A CA 1
ATOM 1088 C C . PHE A 1 145 ? -18.039 -0.058 16.546 1.00 94.94 145 PHE A C 1
ATOM 1090 O O . PHE A 1 145 ? -17.802 0.260 17.706 1.00 94.94 145 PHE A O 1
ATOM 1097 N N . ASN A 1 146 ? -19.288 -0.206 16.110 1.00 94.62 146 ASN A N 1
ATOM 1098 C CA . ASN A 1 146 ? -20.467 0.163 16.905 1.00 94.62 146 ASN A CA 1
ATOM 1099 C C . ASN A 1 146 ? -21.032 -0.969 17.784 1.00 94.62 146 ASN A C 1
ATOM 1101 O O . ASN A 1 146 ? -22.026 -0.776 18.486 1.00 94.62 146 ASN A O 1
ATOM 1105 N N . ARG A 1 147 ? -20.452 -2.171 17.717 1.00 93.25 147 ARG A N 1
ATOM 1106 C CA . ARG A 1 147 ? -20.908 -3.360 18.452 1.00 93.25 147 ARG A CA 1
ATOM 1107 C C . ARG A 1 147 ? -19.729 -4.239 18.828 1.00 93.25 147 ARG A C 1
ATOM 1109 O O . ARG A 1 147 ? -18.808 -4.393 18.030 1.00 93.25 147 ARG A O 1
ATOM 1116 N N . ALA A 1 148 ? -19.793 -4.874 19.994 1.00 93.94 148 ALA A N 1
ATOM 1117 C CA . ALA A 1 148 ? -18.792 -5.853 20.395 1.00 93.94 148 ALA A CA 1
ATOM 1118 C C . ALA A 1 148 ? -18.815 -7.072 19.461 1.00 93.94 148 ALA A C 1
ATOM 1120 O O . ALA A 1 148 ? -19.869 -7.477 18.968 1.00 93.94 148 ALA A O 1
ATOM 1121 N N . SER A 1 149 ? -17.664 -7.704 19.257 1.00 94.00 149 SER A N 1
ATOM 1122 C CA . SER A 1 149 ? -17.532 -8.871 18.384 1.00 94.00 149 SER A CA 1
ATOM 1123 C C . SER A 1 149 ? -17.888 -10.184 19.094 1.00 94.00 149 SER A C 1
ATOM 1125 O O . SER A 1 149 ? -17.400 -11.237 18.705 1.00 94.00 149 SER A O 1
ATOM 1127 N N . THR A 1 150 ? -18.728 -10.170 20.135 1.00 91.44 150 THR A N 1
ATOM 1128 C CA . THR A 1 150 ? -19.066 -11.365 20.942 1.00 91.44 150 THR A CA 1
ATOM 1129 C C . THR A 1 150 ? -19.713 -12.485 20.125 1.00 91.44 150 THR A C 1
ATOM 1131 O O . THR A 1 150 ? -19.592 -13.657 20.471 1.00 91.44 150 THR A O 1
ATOM 1134 N N . HIS A 1 151 ? -20.363 -12.139 19.013 1.00 90.25 151 HIS A N 1
ATOM 1135 C CA . HIS A 1 151 ? -20.932 -13.084 18.049 1.00 90.25 151 HIS A CA 1
ATOM 1136 C C . HIS A 1 151 ? -19.926 -13.587 16.991 1.00 90.25 151 HIS A C 1
ATOM 1138 O O . HIS A 1 151 ? -20.282 -14.414 16.157 1.00 90.25 151 HIS A O 1
ATOM 1144 N N . LEU A 1 152 ? -18.692 -13.067 16.980 1.00 91.06 152 LEU A N 1
ATOM 1145 C CA . LEU A 1 152 ? -17.633 -13.388 16.019 1.00 91.06 152 LEU A CA 1
ATOM 1146 C C . LEU A 1 152 ? -16.377 -13.848 16.781 1.00 91.06 152 LEU A C 1
ATOM 1148 O O . LEU A 1 152 ? -15.605 -13.007 17.241 1.00 91.06 152 LEU A O 1
ATOM 1152 N N . PRO A 1 153 ? -16.129 -15.168 16.889 1.00 82.81 153 PRO A N 1
ATOM 1153 C CA . PRO A 1 153 ? -15.025 -15.724 17.680 1.00 82.81 153 PRO A CA 1
ATOM 1154 C C . PRO A 1 153 ? -13.623 -15.202 17.321 1.00 82.81 153 PRO A C 1
ATOM 1156 O O . PRO A 1 153 ? -12.717 -15.311 18.140 1.00 82.81 153 PRO A O 1
ATOM 1159 N N . GLY A 1 154 ? -13.442 -14.648 16.116 1.00 86.50 154 GLY A N 1
ATOM 1160 C CA . GLY A 1 154 ? -12.184 -14.051 15.658 1.00 86.50 154 GLY A CA 1
ATOM 1161 C C . GLY A 1 154 ? -12.143 -12.519 15.669 1.00 86.50 154 GLY A C 1
ATOM 1162 O O . GLY A 1 154 ? -11.071 -11.966 15.466 1.00 86.50 154 GLY A O 1
ATOM 1163 N N . GLY A 1 155 ? -13.263 -11.830 15.905 1.00 93.38 155 GLY A N 1
ATOM 1164 C CA . GLY A 1 155 ? -13.391 -10.391 15.650 1.00 93.38 155 GLY A CA 1
ATOM 1165 C C . GLY A 1 155 ? -14.032 -10.062 14.300 1.00 93.38 155 GLY A C 1
ATOM 1166 O O . GLY A 1 155 ? -14.468 -10.955 13.573 1.00 93.38 155 GLY A O 1
ATOM 1167 N N . TYR A 1 156 ? -14.120 -8.774 13.970 1.00 95.00 156 TYR A N 1
ATOM 1168 C CA . TYR A 1 156 ? -14.591 -8.338 12.656 1.00 95.00 156 TYR A CA 1
ATOM 1169 C C . TYR A 1 156 ? -13.498 -8.514 11.605 1.00 95.00 156 TYR A C 1
ATOM 1171 O O . TYR A 1 156 ? -12.370 -8.090 11.861 1.00 95.00 156 TYR A O 1
ATOM 1179 N N . PRO A 1 157 ? -13.811 -9.064 10.422 1.00 96.12 157 PRO A N 1
ATOM 1180 C CA . PRO A 1 157 ? -12.883 -9.024 9.306 1.00 96.12 157 PRO A CA 1
ATOM 1181 C C . PRO A 1 157 ? -12.697 -7.570 8.856 1.00 96.12 157 PRO A C 1
ATOM 1183 O O . PRO A 1 157 ? -13.669 -6.853 8.596 1.00 96.12 157 PRO A O 1
ATOM 1186 N N . VAL A 1 158 ? -11.440 -7.152 8.785 1.00 96.44 158 VAL A N 1
ATOM 1187 C CA . VAL A 1 158 ? -10.996 -5.868 8.251 1.00 96.44 158 VAL A CA 1
ATOM 1188 C C . VAL A 1 158 ? -10.105 -6.167 7.057 1.00 96.44 158 VAL A C 1
ATOM 1190 O O . VAL A 1 158 ? -9.103 -6.865 7.193 1.00 96.44 158 VAL A O 1
ATOM 1193 N N . THR A 1 159 ? -10.480 -5.667 5.889 1.00 98.06 159 THR A N 1
ATOM 1194 C CA . THR A 1 159 ? -9.659 -5.707 4.682 1.00 98.06 159 THR A CA 1
ATOM 1195 C C . THR A 1 159 ? -8.859 -4.420 4.608 1.00 98.06 159 THR A C 1
ATOM 1197 O O . THR A 1 159 ? -9.413 -3.325 4.696 1.00 98.06 159 THR A O 1
ATOM 1200 N N . VAL A 1 160 ? -7.552 -4.567 4.456 1.00 97.94 160 VAL A N 1
ATOM 1201 C CA . VAL A 1 160 ? -6.605 -3.482 4.243 1.00 97.94 160 VAL A CA 1
ATOM 1202 C C . VAL A 1 160 ? -6.056 -3.647 2.841 1.00 97.94 160 VAL A C 1
ATOM 1204 O O . VAL A 1 160 ? -5.527 -4.712 2.527 1.00 97.94 160 VAL A O 1
ATOM 1207 N N . SER A 1 161 ? -6.172 -2.621 2.009 1.00 98.38 161 SER A N 1
ATOM 1208 C CA . SER A 1 161 ? -5.747 -2.686 0.612 1.00 98.38 161 SER A CA 1
ATOM 1209 C C . SER A 1 161 ? -5.017 -1.426 0.168 1.00 98.38 161 SER A C 1
ATOM 1211 O O . SER A 1 161 ? -5.300 -0.332 0.654 1.00 98.38 161 SER A O 1
ATOM 1213 N N . SER A 1 162 ? -4.113 -1.579 -0.796 1.00 98.31 162 SER A N 1
ATOM 1214 C CA . SER A 1 162 ? -3.521 -0.472 -1.544 1.00 98.31 162 SER A CA 1
ATOM 1215 C C . SER A 1 162 ? -3.667 -0.736 -3.040 1.00 98.31 162 SER A C 1
ATOM 1217 O O . SER A 1 162 ? -3.372 -1.835 -3.521 1.00 98.31 162 SER A O 1
ATOM 1219 N N . ALA A 1 163 ? -4.165 0.264 -3.763 1.00 98.19 163 ALA A N 1
ATOM 1220 C CA . ALA A 1 163 ? -4.390 0.209 -5.200 1.00 98.19 163 ALA A CA 1
ATOM 1221 C C . ALA A 1 163 ? -3.391 1.122 -5.912 1.00 98.19 163 ALA A C 1
ATOM 1223 O O . ALA A 1 163 ? -3.204 2.270 -5.520 1.00 98.19 163 ALA A O 1
ATOM 1224 N N . TRP A 1 164 ? -2.765 0.600 -6.960 1.00 98.50 164 TRP A N 1
ATOM 1225 C CA . TRP A 1 164 ? -1.632 1.219 -7.630 1.00 98.50 164 TRP A CA 1
ATOM 1226 C C . TRP A 1 164 ? -1.919 1.395 -9.113 1.00 98.50 164 TRP A C 1
ATOM 1228 O O . TRP A 1 164 ? -2.111 0.415 -9.837 1.00 98.50 164 TRP A O 1
ATOM 1238 N N . ASN A 1 165 ? -1.888 2.639 -9.574 1.00 98.38 165 ASN A N 1
ATOM 1239 C CA . ASN A 1 165 ? -1.908 2.974 -10.990 1.00 98.38 165 ASN A CA 1
ATOM 1240 C C . ASN A 1 165 ? -0.483 2.897 -11.538 1.00 98.38 165 ASN A C 1
ATOM 1242 O O . ASN A 1 165 ? 0.445 3.442 -10.945 1.00 98.38 165 ASN A O 1
ATOM 1246 N N . THR A 1 166 ? -0.298 2.218 -12.663 1.00 98.12 166 THR A N 1
ATOM 1247 C CA . THR A 1 166 ? 1.022 1.910 -13.219 1.00 98.12 166 THR A CA 1
ATOM 1248 C C . THR A 1 166 ? 1.191 2.550 -14.594 1.00 98.12 166 THR A C 1
ATOM 1250 O O . THR A 1 166 ? 0.306 2.527 -15.450 1.00 98.12 166 THR A O 1
ATOM 1253 N N . SER A 1 167 ? 2.356 3.147 -14.815 1.00 98.44 167 SER A N 1
ATOM 1254 C CA . SER A 1 167 ? 2.745 3.755 -16.086 1.00 98.44 167 SER A CA 1
ATOM 1255 C C . SER A 1 167 ? 4.200 3.449 -16.394 1.00 98.44 167 SER A C 1
ATOM 1257 O O . SER A 1 167 ? 4.967 3.088 -15.501 1.00 98.44 167 SER A O 1
ATOM 1259 N N . TRP A 1 168 ? 4.591 3.574 -17.654 1.00 98.56 168 TRP A N 1
ATOM 1260 C CA . TRP A 1 168 ? 5.962 3.346 -18.080 1.00 98.56 168 TRP A CA 1
ATOM 1261 C C . TRP A 1 168 ? 6.391 4.349 -19.145 1.00 98.56 168 TRP A C 1
ATOM 1263 O O . TRP A 1 168 ? 5.577 4.848 -19.921 1.00 98.56 168 TRP A O 1
ATOM 1273 N N . ARG A 1 169 ? 7.694 4.613 -19.186 1.00 98.38 169 ARG A N 1
ATOM 1274 C CA . ARG A 1 169 ? 8.387 5.264 -20.303 1.00 98.38 169 ARG A CA 1
ATOM 1275 C C . ARG A 1 169 ? 9.577 4.410 -20.698 1.00 98.38 169 ARG A C 1
ATOM 1277 O O . ARG A 1 169 ? 10.149 3.728 -19.845 1.00 98.38 169 ARG A O 1
ATOM 1284 N N . GLY A 1 170 ? 9.957 4.424 -21.962 1.00 97.19 170 GLY A N 1
ATOM 1285 C CA . GLY A 1 170 ? 11.042 3.580 -22.431 1.00 97.19 170 GLY A CA 1
ATOM 1286 C C . GLY A 1 170 ? 11.581 3.975 -23.786 1.00 97.19 170 GLY A C 1
ATOM 1287 O O . GLY A 1 170 ? 11.059 4.842 -24.488 1.00 97.19 170 GLY A O 1
ATOM 1288 N N . GLY A 1 171 ? 12.684 3.343 -24.145 1.00 94.38 171 GLY A N 1
ATOM 1289 C CA . GLY A 1 171 ? 13.483 3.794 -25.261 1.00 94.38 171 GLY A CA 1
ATOM 1290 C C . GLY A 1 171 ? 14.606 2.855 -25.638 1.00 94.38 171 GLY A C 1
ATOM 1291 O O . GLY A 1 171 ? 14.738 1.756 -25.099 1.00 94.38 171 GLY A O 1
ATOM 1292 N N . VAL A 1 172 ? 15.430 3.316 -26.574 1.00 92.12 172 VAL A N 1
ATOM 1293 C CA . VAL A 1 172 ? 16.619 2.609 -27.057 1.00 92.12 172 VAL A CA 1
ATOM 1294 C C . VAL A 1 172 ? 17.823 3.537 -26.951 1.00 92.12 172 VAL A C 1
ATOM 1296 O O . VAL A 1 172 ? 17.785 4.688 -27.395 1.00 92.12 172 VAL A O 1
ATOM 1299 N N . GLY A 1 173 ? 18.905 3.041 -26.351 1.00 89.69 173 GLY A N 1
ATOM 1300 C CA . GLY A 1 173 ? 20.062 3.862 -26.004 1.00 89.69 173 GLY A CA 1
ATOM 1301 C C . GLY A 1 173 ? 19.651 4.992 -25.060 1.00 89.69 173 GLY A C 1
ATOM 1302 O O . GLY A 1 173 ? 18.941 4.763 -24.088 1.00 89.69 173 GLY A O 1
ATOM 1303 N N . ASP A 1 174 ? 20.045 6.224 -25.377 1.00 89.94 174 ASP A N 1
ATOM 1304 C CA . ASP A 1 174 ? 19.724 7.405 -24.561 1.00 89.94 174 ASP A CA 1
ATOM 1305 C C . ASP A 1 174 ? 18.430 8.121 -24.994 1.00 89.94 174 ASP A C 1
ATOM 1307 O O . ASP A 1 174 ? 18.138 9.221 -24.527 1.00 89.94 174 ASP A O 1
ATOM 1311 N N . THR A 1 175 ? 17.664 7.542 -25.925 1.00 91.62 175 THR A N 1
ATOM 1312 C CA . THR A 1 175 ? 16.457 8.172 -26.481 1.00 91.62 175 THR A CA 1
ATOM 1313 C C . THR A 1 175 ? 15.210 7.465 -25.982 1.00 91.62 175 THR A C 1
ATOM 1315 O O . THR A 1 175 ? 15.037 6.280 -26.250 1.00 91.62 175 THR A O 1
ATOM 1318 N N . GLU A 1 176 ? 14.328 8.197 -25.303 1.00 94.31 176 GLU A N 1
ATOM 1319 C CA . GLU A 1 176 ? 12.951 7.762 -25.055 1.00 94.31 176 GLU A CA 1
ATOM 1320 C C . GLU A 1 176 ? 12.190 7.732 -26.383 1.00 94.31 176 GLU A C 1
ATOM 1322 O O . GLU A 1 176 ? 12.200 8.707 -27.139 1.00 94.31 176 GLU A O 1
ATOM 1327 N N . THR A 1 177 ? 11.566 6.600 -26.688 1.00 94.06 177 THR A N 1
ATOM 1328 C CA . THR A 1 177 ? 10.838 6.395 -27.945 1.00 94.06 177 THR A CA 1
ATOM 1329 C C . THR A 1 177 ? 9.359 6.138 -27.725 1.00 94.06 177 THR A C 1
ATOM 1331 O O . THR A 1 177 ? 8.592 6.309 -28.669 1.00 94.06 177 THR A O 1
ATOM 1334 N N . ASP A 1 178 ? 8.966 5.705 -26.526 1.00 96.62 178 ASP A N 1
ATOM 1335 C CA . ASP A 1 178 ? 7.602 5.274 -26.252 1.00 96.62 178 ASP A CA 1
ATOM 1336 C C . ASP A 1 178 ? 7.243 5.362 -24.759 1.00 96.62 178 ASP A C 1
ATOM 1338 O O . ASP A 1 178 ? 8.116 5.431 -23.889 1.00 96.62 178 ASP A O 1
ATOM 1342 N N . SER A 1 179 ? 5.947 5.377 -24.461 1.00 97.88 179 SER A N 1
ATOM 1343 C CA . SER A 1 179 ? 5.406 5.415 -23.100 1.00 97.88 179 SER A CA 1
ATOM 1344 C C . SER A 1 179 ? 3.944 4.971 -23.076 1.00 97.88 179 SER A C 1
ATOM 1346 O O . SER A 1 179 ? 3.240 5.041 -24.084 1.00 97.88 179 SER A O 1
ATOM 1348 N N . GLY A 1 180 ? 3.450 4.566 -21.909 1.00 98.06 180 GLY A N 1
ATOM 1349 C CA . GLY A 1 180 ? 2.059 4.155 -21.768 1.00 98.06 180 GLY A CA 1
ATOM 1350 C C . GLY A 1 180 ? 1.633 3.862 -20.337 1.00 98.06 180 GLY A C 1
ATOM 1351 O O . GLY A 1 180 ? 2.371 4.072 -19.374 1.00 98.06 180 GLY A O 1
ATOM 1352 N N . THR A 1 181 ? 0.408 3.364 -20.203 1.00 98.12 181 THR A N 1
ATOM 1353 C CA . THR A 1 181 ? -0.146 2.836 -18.949 1.00 98.12 181 THR A CA 1
ATOM 1354 C C . THR A 1 181 ? -0.065 1.317 -18.937 1.00 98.12 181 THR A C 1
ATOM 1356 O O . THR A 1 181 ? -0.094 0.692 -19.995 1.00 98.12 181 THR A O 1
ATOM 1359 N N . LEU A 1 182 ? -0.007 0.726 -17.750 1.00 97.69 182 LEU A N 1
ATOM 1360 C CA . LEU A 1 182 ? -0.063 -0.721 -17.559 1.00 97.69 182 LEU A CA 1
ATOM 1361 C C . LEU A 1 182 ? -1.271 -1.088 -16.689 1.00 97.69 182 LEU A C 1
ATOM 1363 O O . LEU A 1 182 ? -1.987 -0.213 -16.195 1.00 97.69 182 LEU A O 1
ATOM 1367 N N . ASP A 1 183 ? -1.500 -2.387 -16.500 1.00 97.44 183 ASP A N 1
ATOM 1368 C CA . ASP A 1 183 ? -2.585 -2.857 -15.640 1.00 97.44 183 ASP A CA 1
ATOM 1369 C C . ASP A 1 183 ? -2.353 -2.420 -14.181 1.00 97.44 183 ASP A C 1
ATOM 1371 O O . ASP A 1 183 ? -1.226 -2.516 -13.675 1.00 97.44 183 ASP A O 1
ATOM 1375 N N . PRO A 1 184 ? -3.385 -1.946 -13.465 1.00 97.00 184 PRO A N 1
ATOM 1376 C CA . PRO A 1 184 ? -3.235 -1.551 -12.073 1.00 97.00 184 PRO A CA 1
ATOM 1377 C C . PRO A 1 184 ? -2.909 -2.759 -11.187 1.00 97.00 184 PRO A C 1
ATOM 1379 O O . PRO A 1 184 ? -3.357 -3.881 -11.430 1.00 97.00 184 PRO A O 1
ATOM 1382 N N . ILE A 1 185 ? -2.156 -2.518 -10.116 1.00 97.44 185 ILE A N 1
ATOM 1383 C CA . ILE A 1 185 ? -1.807 -3.536 -9.119 1.00 97.44 185 ILE A CA 1
ATOM 1384 C C . ILE A 1 185 ? -2.642 -3.279 -7.866 1.00 97.44 185 ILE A C 1
ATOM 1386 O O . ILE A 1 185 ? -2.790 -2.144 -7.425 1.00 97.44 185 ILE A O 1
ATOM 1390 N N . THR A 1 186 ? -3.204 -4.324 -7.267 1.00 97.75 186 THR A N 1
ATOM 1391 C CA . THR A 1 186 ? -3.860 -4.227 -5.957 1.00 97.75 186 THR A CA 1
ATOM 1392 C C . THR A 1 186 ? -3.241 -5.244 -5.020 1.00 97.75 186 THR A C 1
ATOM 1394 O O . THR A 1 186 ? -3.109 -6.418 -5.369 1.00 97.75 186 THR A O 1
ATOM 1397 N N . THR A 1 187 ? -2.858 -4.787 -3.835 1.00 98.19 187 THR A N 1
ATOM 1398 C CA . THR A 1 187 ? -2.373 -5.637 -2.751 1.00 98.19 187 THR A CA 1
ATOM 1399 C C . THR A 1 187 ? -3.322 -5.524 -1.574 1.00 98.19 187 THR A C 1
ATOM 1401 O O . THR A 1 187 ? -3.816 -4.439 -1.264 1.00 98.19 187 THR A O 1
ATOM 1404 N N . GLU A 1 188 ? -3.611 -6.646 -0.920 1.00 98.00 188 GLU A N 1
ATOM 1405 C CA . GLU A 1 188 ? -4.544 -6.665 0.202 1.00 98.00 188 GLU A CA 1
ATOM 1406 C C . GLU A 1 188 ? -4.183 -7.715 1.251 1.00 98.00 188 GLU A C 1
ATOM 1408 O O . GLU A 1 188 ? -3.593 -8.759 0.965 1.00 98.00 188 GLU A O 1
ATOM 1413 N N . THR A 1 189 ? -4.583 -7.428 2.485 1.00 98.19 189 THR A N 1
ATOM 1414 C CA . THR A 1 189 ? -4.563 -8.360 3.610 1.00 98.19 189 THR A CA 1
ATOM 1415 C C . THR A 1 189 ? -5.890 -8.256 4.339 1.00 98.19 189 THR A C 1
ATOM 1417 O O . THR A 1 189 ? -6.417 -7.165 4.534 1.00 98.19 189 THR A O 1
ATOM 1420 N N . THR A 1 190 ? -6.420 -9.387 4.801 1.00 97.19 190 THR A N 1
ATOM 1421 C CA . THR A 1 190 ? -7.540 -9.388 5.747 1.00 97.19 190 THR A CA 1
ATOM 1422 C C . THR A 1 190 ? -7.054 -9.830 7.120 1.00 97.19 190 THR A C 1
ATOM 1424 O O . THR A 1 190 ? -6.445 -10.892 7.254 1.00 97.19 190 THR A O 1
ATOM 1427 N N . LEU A 1 191 ? -7.353 -9.031 8.143 1.00 95.00 191 LEU A N 1
ATOM 1428 C CA . LEU A 1 191 ? -7.103 -9.341 9.548 1.00 95.00 191 LEU A CA 1
ATOM 1429 C C . LEU A 1 191 ? -8.405 -9.277 10.343 1.00 95.00 191 LEU A C 1
ATOM 1431 O O . LEU A 1 191 ? -9.303 -8.504 10.022 1.00 95.00 191 LEU A O 1
ATOM 1435 N N . ASN A 1 192 ? -8.521 -10.100 11.382 1.00 95.00 192 ASN A N 1
ATOM 1436 C CA . ASN A 1 192 ? -9.693 -10.059 12.250 1.00 95.00 192 ASN A CA 1
ATOM 1437 C C . ASN A 1 192 ? -9.400 -9.204 13.482 1.00 95.00 192 ASN A C 1
ATOM 1439 O O . ASN A 1 192 ? -8.417 -9.461 14.177 1.00 95.00 192 ASN A O 1
ATOM 1443 N N . ILE A 1 193 ? -10.254 -8.216 13.749 1.00 95.25 193 ILE A N 1
ATOM 1444 C CA . ILE A 1 193 ? -10.125 -7.270 14.860 1.00 95.25 193 ILE A CA 1
ATOM 1445 C C . ILE A 1 193 ? -11.184 -7.573 15.924 1.00 95.25 193 ILE A C 1
ATOM 1447 O O . ILE A 1 193 ? -12.375 -7.320 15.701 1.00 95.25 193 ILE A O 1
ATOM 1451 N N . PRO A 1 194 ? -10.803 -8.139 17.083 1.00 95.50 194 PRO A N 1
ATOM 1452 C CA . PRO A 1 194 ? -11.711 -8.301 18.208 1.00 95.50 194 PRO A CA 1
ATOM 1453 C C . PRO A 1 194 ? -12.153 -6.940 18.750 1.00 95.50 194 PRO A C 1
ATOM 1455 O O . PRO A 1 194 ? -11.352 -6.012 18.864 1.00 95.50 194 PRO A O 1
ATOM 1458 N N . VAL A 1 195 ? -13.424 -6.828 19.132 1.00 95.31 195 VAL A N 1
ATOM 1459 C CA . VAL A 1 195 ? -13.995 -5.591 19.680 1.00 95.31 195 VAL A CA 1
ATOM 1460 C C . VAL A 1 195 ? -14.694 -5.901 20.991 1.00 95.31 195 VAL A C 1
ATOM 1462 O O . VAL A 1 195 ? -15.637 -6.696 21.026 1.00 95.31 195 VAL A O 1
ATOM 1465 N N . ALA A 1 196 ? -14.246 -5.260 22.063 1.00 93.75 196 ALA A N 1
ATOM 1466 C CA . ALA A 1 196 ? -14.819 -5.394 23.392 1.00 93.75 196 ALA A CA 1
ATOM 1467 C C . ALA A 1 196 ? -15.652 -4.165 23.765 1.00 93.75 196 ALA A C 1
ATOM 1469 O O . ALA A 1 196 ? -15.341 -3.033 23.402 1.00 93.75 196 ALA A O 1
ATOM 1470 N N . GLU A 1 197 ? -16.711 -4.391 24.530 1.00 90.75 197 GLU A N 1
ATOM 1471 C CA . GLU A 1 197 ? -17.434 -3.324 25.211 1.00 90.75 197 GLU A CA 1
ATOM 1472 C C . GLU A 1 197 ? -16.868 -3.179 26.626 1.00 90.75 197 GLU A C 1
ATOM 1474 O O . GLU A 1 197 ? -16.663 -4.177 27.320 1.00 90.75 197 GLU A O 1
ATOM 1479 N N . VAL A 1 198 ? -16.608 -1.945 27.058 1.00 82.75 198 VAL A N 1
ATOM 1480 C CA . VAL A 1 198 ? -16.197 -1.651 28.435 1.00 82.75 198 VAL A CA 1
ATOM 1481 C C . VAL A 1 198 ? -17.383 -1.049 29.167 1.00 82.75 198 VAL A C 1
ATOM 1483 O O . VAL A 1 198 ? -17.931 -0.034 28.746 1.00 82.75 198 VAL A O 1
ATOM 1486 N N . GLN A 1 199 ? -17.753 -1.667 30.286 1.00 75.75 199 GLN A N 1
ATOM 1487 C CA . GLN A 1 199 ? -18.727 -1.121 31.221 1.00 75.75 199 GLN A CA 1
ATOM 1488 C C . GLN A 1 199 ? -18.002 -0.689 32.491 1.00 75.75 199 GLN A C 1
ATOM 1490 O O . GLN A 1 199 ? -17.237 -1.460 33.073 1.00 75.75 199 GLN A O 1
ATOM 1495 N N . THR A 1 200 ? -18.239 0.541 32.930 1.00 70.06 200 THR A N 1
ATOM 1496 C CA . THR A 1 200 ? -17.771 1.019 34.229 1.00 70.06 200 THR A CA 1
ATOM 1497 C C . THR A 1 200 ? -18.838 0.752 35.287 1.00 70.06 200 THR A C 1
ATOM 1499 O O . THR A 1 200 ? -20.000 1.121 35.131 1.00 70.06 200 THR A O 1
ATOM 1502 N N . LEU A 1 201 ? -18.440 0.101 36.382 1.0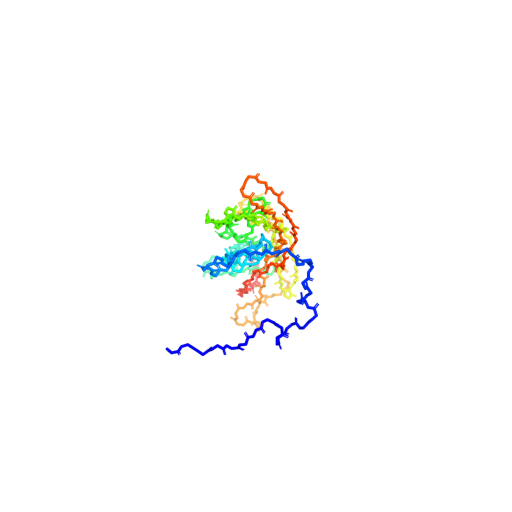0 69.44 201 LEU A N 1
ATOM 1503 C CA . LEU A 1 201 ? -19.262 -0.002 37.584 1.00 69.44 201 LEU A CA 1
ATOM 1504 C C . LEU A 1 201 ? -19.006 1.245 38.439 1.00 69.44 201 LEU A C 1
ATOM 1506 O O . LEU A 1 201 ? -17.875 1.467 38.869 1.00 69.44 201 LEU A O 1
ATOM 1510 N N . VAL A 1 202 ? -20.039 2.048 38.690 1.00 67.19 202 VAL A N 1
ATOM 1511 C CA . VAL A 1 202 ? -19.973 3.137 39.674 1.00 67.19 202 VAL A CA 1
ATOM 1512 C C . VAL A 1 202 ? -20.389 2.563 41.024 1.00 67.19 202 VAL A C 1
ATOM 1514 O O . VAL A 1 202 ? -21.504 2.066 41.167 1.00 67.19 202 VAL A O 1
ATOM 1517 N N . THR A 1 203 ? -19.482 2.588 41.996 1.00 69.88 203 THR A N 1
ATOM 1518 C CA . THR A 1 203 ? -19.785 2.281 43.398 1.00 69.88 203 THR A CA 1
ATOM 1519 C C . THR A 1 203 ? -19.809 3.587 44.182 1.00 69.88 203 THR A C 1
ATOM 1521 O O . THR A 1 203 ? -18.811 4.310 44.149 1.00 69.88 203 THR A O 1
ATOM 1524 N N . ASP A 1 204 ? -20.937 3.871 44.836 1.00 70.50 204 ASP A N 1
ATOM 1525 C CA . ASP A 1 204 ? -21.130 5.021 45.733 1.00 70.50 204 ASP A CA 1
ATOM 1526 C C . ASP A 1 204 ? -20.325 4.910 47.041 1.00 70.50 204 ASP A C 1
ATOM 1528 O O . ASP A 1 204 ? -20.101 3.768 47.516 1.00 70.50 204 ASP A O 1
#